Protein AF-A3ZTR9-F1 (afdb_monomer)

Mean predicted aligned error: 12.75 Å

Sequence (203 aa):
MWMFDTFSSSASSCSYSDYGAIEVNTEHVPQRSRVVVTFKMIVSLAMMVGAGYWLFYQPHLPASLVPRLAIIAGVELIYVGFAFFIVPRPNLNDVGYLGGFVNNPIRYSDNYNRSLRSWSIMLAPGRFISSSFLDFATLLGVIKEDPTQEMKYAQEMGLDTAEFAGSSFSSVTCTDIDEPSEKTPAAAPAEASRGLVDRGDFD

pLDDT: mean 78.78, std 18.73, range [41.12, 97.94]

Nearest PDB structures (foldseek):
  8jw0-assembly1_l  TM=2.727E-01  e=6.047E+00  Amphidinium carterae

Secondary structure (DSSP, 8-state):
--SSHHHH---------SS-EEEE---------HHHHHHHHHHHHHHHHHHHHHHHT-TTS-SSHHHHHHHHHHHHHHHHHHHHHEEEE--GGGS-HHHHTS--TT-HHHHHHHHHHHHHHHHHHHHHHHHHHHHHHHHTTSSPPPPPHHHHHHHHTT--TTTTTT-------------------------------------

Organism: NCBI:txid314230

Foldseek 3Di:
DQVCVVVVPPPDDPPPDLAWDKAFDPDFDADPDPVVLVVLQVVLVVVLVVQLVVQLPDPPADPDPVVSSVVSVVVLVVLLVVLQTIQTGQDQVQLDPPSPPDDDVPDPRNVNSVVSVVVNVVSSSSNSNNNSVVNVCVVVVVDDDDPDVVRVVCVVVVPPCVVVVPDDCPPPPPDDPDDPPDDPDPDDDDDDDDDDDDDDDDD

Radius of gyration: 26.4 Å; Cα contacts (8 Å, |Δi|>4): 132; chains: 1; bounding box: 49×70×73 Å

Structure (mmCIF, N/CA/C/O backbone):
data_AF-A3ZTR9-F1
#
_entry.id   AF-A3ZTR9-F1
#
loop_
_atom_site.group_PDB
_atom_site.id
_atom_site.type_symbol
_atom_site.label_atom_id
_atom_site.label_alt_id
_atom_site.label_comp_id
_atom_site.label_asym_id
_atom_site.label_entity_id
_atom_site.label_seq_id
_atom_site.pdbx_PDB_ins_code
_atom_site.Cartn_x
_atom_site.Cartn_y
_atom_site.Cartn_z
_atom_site.occupancy
_atom_site.B_iso_or_equiv
_atom_site.auth_seq_id
_atom_site.auth_comp_id
_atom_site.auth_asym_id
_atom_site.auth_atom_id
_atom_site.pdbx_PDB_model_num
ATOM 1 N N . MET A 1 1 ? 0.446 2.689 16.599 1.00 43.78 1 MET A N 1
ATOM 2 C CA . MET A 1 1 ? -0.965 2.308 16.400 1.00 43.78 1 MET A CA 1
ATOM 3 C C . MET A 1 1 ? -1.201 1.936 14.928 1.00 43.78 1 MET A C 1
ATOM 5 O O . MET A 1 1 ? -1.885 2.670 14.255 1.00 43.78 1 MET A O 1
ATOM 9 N N . TRP A 1 2 ? -0.519 0.906 14.383 1.00 42.69 2 TRP A N 1
ATOM 10 C CA . TRP A 1 2 ? -0.706 0.421 12.983 1.00 42.69 2 TRP A CA 1
ATOM 11 C C . TRP A 1 2 ? -0.365 -1.072 12.777 1.00 42.69 2 TRP A C 1
ATOM 13 O O . TRP A 1 2 ? -0.748 -1.650 11.773 1.00 42.69 2 TRP A O 1
ATOM 23 N N . MET A 1 3 ? 0.282 -1.729 13.748 1.00 44.62 3 MET A N 1
ATOM 24 C CA . MET A 1 3 ? 0.372 -3.199 13.819 1.00 44.62 3 MET A CA 1
ATOM 25 C C . MET A 1 3 ? -0.539 -3.792 14.916 1.00 44.62 3 MET A C 1
ATOM 27 O O . MET A 1 3 ? -0.699 -5.002 14.989 1.00 44.62 3 MET A O 1
ATOM 31 N N . PHE A 1 4 ? -1.150 -2.939 15.754 1.00 44.59 4 PHE A N 1
ATOM 32 C CA . PHE A 1 4 ? -1.977 -3.344 16.901 1.00 44.59 4 PHE A CA 1
ATOM 33 C C . PHE A 1 4 ? -3.487 -3.133 16.698 1.00 44.59 4 PHE A C 1
ATOM 35 O O . PHE A 1 4 ? -4.270 -3.832 17.326 1.00 44.59 4 PHE A O 1
ATOM 42 N N . ASP A 1 5 ? -3.929 -2.257 15.789 1.00 45.38 5 ASP A N 1
ATOM 43 C CA . ASP A 1 5 ? -5.378 -2.046 15.593 1.00 45.38 5 ASP A CA 1
ATOM 44 C C . ASP A 1 5 ? -6.037 -3.176 14.794 1.00 45.38 5 ASP A C 1
ATOM 46 O O . ASP A 1 5 ? -7.222 -3.457 14.975 1.00 45.38 5 ASP A O 1
ATOM 50 N N . THR A 1 6 ? -5.256 -3.916 14.000 1.00 48.31 6 THR A N 1
ATOM 51 C CA . THR A 1 6 ? -5.704 -5.173 13.384 1.00 48.31 6 THR A CA 1
ATOM 52 C C . THR A 1 6 ? -5.986 -6.266 14.423 1.00 48.31 6 THR A C 1
ATOM 54 O O . THR A 1 6 ? -6.702 -7.208 14.109 1.00 48.31 6 THR A O 1
ATOM 57 N N . PHE A 1 7 ? -5.464 -6.145 15.654 1.00 46.12 7 PHE A N 1
ATOM 58 C CA . PHE A 1 7 ? -5.840 -7.021 16.772 1.00 46.12 7 PHE A CA 1
ATOM 59 C C . PHE A 1 7 ? -7.093 -6.530 17.513 1.00 46.12 7 PHE A C 1
ATOM 61 O O . PHE A 1 7 ? -7.824 -7.344 18.075 1.00 46.12 7 PHE A O 1
ATOM 68 N N . SER A 1 8 ? -7.366 -5.221 17.508 1.00 41.12 8 SER A N 1
ATOM 69 C CA . SER A 1 8 ? -8.423 -4.632 18.343 1.00 41.12 8 SER A CA 1
ATOM 70 C C . SER A 1 8 ? -9.831 -4.785 17.750 1.00 41.12 8 SER A C 1
ATOM 72 O O . SER A 1 8 ? -10.803 -4.930 18.484 1.00 41.12 8 SER A O 1
ATOM 74 N N . SER A 1 9 ? -9.966 -4.890 16.424 1.00 45.69 9 SER A N 1
ATOM 75 C CA . SER A 1 9 ? -11.250 -5.205 15.763 1.00 45.69 9 SER A CA 1
ATOM 76 C C . SER A 1 9 ? -11.548 -6.714 15.733 1.00 45.69 9 SER A C 1
ATOM 78 O O . SER A 1 9 ? -12.019 -7.263 14.736 1.00 45.69 9 SER A O 1
ATOM 80 N N . SER A 1 10 ? -11.303 -7.383 16.862 1.00 45.50 10 SER A N 1
ATOM 81 C CA . SER A 1 10 ? -11.797 -8.734 17.171 1.00 45.50 10 SER A CA 1
ATOM 82 C C . SER A 1 10 ? -13.248 -8.704 17.676 1.00 45.50 10 SER A C 1
ATOM 84 O O . SER A 1 10 ? -13.701 -9.625 18.353 1.00 45.50 10 SER A O 1
ATOM 86 N N . ALA A 1 11 ? -13.988 -7.635 17.372 1.00 44.62 11 ALA A N 1
ATOM 87 C CA . ALA A 1 11 ? -15.400 -7.531 17.687 1.00 44.62 11 ALA A CA 1
ATOM 88 C C . ALA A 1 11 ? -16.197 -8.461 16.758 1.00 44.62 11 ALA A C 1
ATOM 90 O O . ALA A 1 11 ? -16.660 -8.089 15.683 1.00 44.62 11 ALA A O 1
ATOM 91 N N . SER A 1 12 ? -16.347 -9.700 17.230 1.00 44.91 12 SER A N 1
ATOM 92 C CA . SER A 1 12 ? -17.602 -10.450 17.171 1.00 44.91 12 SER A CA 1
ATOM 93 C C . SER A 1 12 ? -18.179 -10.728 15.782 1.00 44.91 12 SER A C 1
ATOM 95 O O . SER A 1 12 ? -19.316 -10.373 15.485 1.00 44.91 12 SER A O 1
ATOM 97 N N . SER A 1 13 ? -17.465 -11.508 14.975 1.00 43.22 13 SER A N 1
ATOM 98 C CA . SER A 1 13 ? -18.158 -12.542 14.205 1.00 43.22 13 SER A CA 1
ATOM 99 C C . SER A 1 13 ? -17.695 -13.898 14.723 1.00 43.22 13 SER A C 1
ATOM 101 O O . SER A 1 13 ? -16.620 -14.389 14.395 1.00 43.22 13 SER A O 1
ATOM 103 N N . CYS A 1 14 ? -18.513 -14.504 15.585 1.00 45.69 14 CYS A N 1
ATOM 104 C CA . CYS A 1 14 ? -18.423 -15.917 15.950 1.00 45.69 14 CYS A CA 1
ATOM 105 C C . CYS A 1 14 ? -18.768 -16.790 14.731 1.00 45.69 14 CYS A C 1
ATOM 107 O O . CYS A 1 14 ? -19.704 -17.585 14.773 1.00 45.69 14 CYS A O 1
ATOM 109 N N . SER A 1 15 ? -18.063 -16.609 13.614 1.00 47.22 15 SER A N 1
ATOM 110 C CA . SER A 1 15 ? -18.157 -17.513 12.481 1.00 47.22 15 SER A CA 1
ATOM 111 C C . SER A 1 15 ? -17.113 -18.595 12.703 1.00 47.22 15 SER A C 1
ATOM 113 O O . SER A 1 15 ? -15.913 -18.365 12.554 1.00 47.22 15 SER A O 1
ATOM 115 N N . TYR A 1 16 ? -17.587 -19.759 13.140 1.00 56.34 16 TYR A N 1
ATOM 116 C CA . TYR A 1 16 ? -16.827 -20.995 13.323 1.00 56.34 16 TYR A CA 1
ATOM 117 C C . TYR A 1 16 ? -16.410 -21.544 11.945 1.00 56.34 16 TYR A C 1
ATOM 119 O O . TYR A 1 16 ? -16.885 -22.577 11.485 1.00 56.34 16 TYR A O 1
ATOM 127 N N . SER A 1 17 ? -15.602 -20.773 11.222 1.00 65.38 17 SER A N 1
ATOM 128 C CA . SER A 1 17 ? -15.029 -21.140 9.935 1.00 65.38 17 SER A CA 1
ATOM 129 C C . SER A 1 17 ? -13.557 -21.452 10.158 1.00 65.38 17 SER A C 1
ATOM 131 O O . SER A 1 17 ? -12.766 -20.564 10.476 1.00 65.38 17 SER A O 1
ATOM 133 N N . ASP A 1 18 ? -13.171 -22.709 9.941 1.00 76.81 18 ASP A N 1
ATOM 134 C CA . ASP A 1 18 ? -11.767 -23.152 9.964 1.00 76.81 18 ASP A CA 1
ATOM 135 C C . ASP A 1 18 ? -10.905 -22.466 8.879 1.00 76.81 18 ASP A C 1
ATOM 137 O O . ASP A 1 18 ? -9.676 -22.561 8.875 1.00 76.81 18 ASP A O 1
ATOM 141 N N . TYR A 1 19 ? -11.528 -21.716 7.968 1.00 82.56 19 TYR A N 1
ATOM 142 C CA . TYR A 1 19 ? -10.870 -21.024 6.867 1.00 82.56 19 TYR A CA 1
ATOM 143 C C . TYR A 1 19 ? -10.752 -19.522 7.136 1.00 82.56 19 TYR A C 1
ATOM 145 O O . TYR A 1 19 ? -11.693 -18.891 7.623 1.00 82.56 19 TYR A O 1
ATOM 153 N N . GLY A 1 20 ? -9.601 -18.946 6.777 1.00 86.69 20 GLY A N 1
ATOM 154 C CA . GLY A 1 20 ? -9.408 -17.500 6.728 1.00 86.69 20 GLY A CA 1
ATOM 155 C C . GLY A 1 20 ? -10.302 -16.827 5.684 1.00 86.69 20 GLY A C 1
ATOM 156 O O . GLY A 1 20 ? -10.770 -17.458 4.734 1.00 86.69 20 GLY A O 1
ATOM 157 N N . ALA A 1 21 ? -10.522 -15.528 5.848 1.00 91.50 21 ALA A N 1
ATOM 158 C CA . ALA A 1 21 ? -11.385 -14.733 4.981 1.00 91.50 21 ALA A CA 1
ATOM 159 C C . ALA A 1 21 ? -10.600 -13.608 4.298 1.00 91.50 21 ALA A C 1
ATOM 161 O O . ALA A 1 21 ? -9.548 -13.174 4.771 1.00 91.50 21 ALA A O 1
ATOM 162 N N . ILE A 1 22 ? -11.123 -13.131 3.172 1.00 92.12 22 ILE A N 1
ATOM 163 C CA . ILE A 1 22 ? -10.665 -11.897 2.538 1.00 92.12 22 ILE A CA 1
ATOM 164 C C . ILE A 1 22 ? -11.766 -10.872 2.755 1.00 92.12 22 ILE A C 1
ATOM 166 O O . ILE A 1 22 ? -12.881 -11.044 2.268 1.00 92.12 22 ILE A O 1
ATOM 170 N N . GLU A 1 23 ? -11.449 -9.818 3.491 1.00 92.75 23 GLU A N 1
ATOM 171 C CA . GLU A 1 23 ? -12.355 -8.696 3.687 1.00 92.75 23 GLU A CA 1
ATOM 172 C C . GLU A 1 23 ? -12.017 -7.583 2.702 1.00 92.75 23 GLU A C 1
ATOM 174 O O . GLU A 1 23 ? -10.846 -7.324 2.405 1.00 92.75 23 GLU A O 1
ATOM 179 N N . VAL A 1 24 ? -13.056 -6.922 2.196 1.00 93.25 24 VAL A N 1
ATOM 180 C CA . VAL A 1 24 ? -12.902 -5.715 1.389 1.00 93.25 24 VAL A CA 1
ATOM 181 C C . VAL A 1 24 ? -12.995 -4.520 2.324 1.00 93.25 24 VAL A C 1
ATOM 183 O O . VAL A 1 24 ? -14.039 -4.303 2.936 1.00 93.25 24 VAL A O 1
ATOM 186 N N . ASN A 1 25 ? -11.910 -3.757 2.455 1.00 88.25 25 ASN A N 1
ATOM 187 C CA . ASN A 1 25 ? -11.938 -2.557 3.277 1.00 88.25 25 ASN A CA 1
ATOM 188 C C . ASN A 1 25 ? -12.678 -1.435 2.550 1.00 88.25 25 ASN A C 1
ATOM 190 O O . ASN A 1 25 ? -12.268 -1.017 1.465 1.00 88.25 25 ASN A O 1
ATOM 194 N N . THR A 1 26 ? -13.735 -0.926 3.171 1.00 85.12 26 THR A N 1
ATOM 195 C CA . THR A 1 26 ? -14.484 0.241 2.685 1.00 85.12 26 THR A CA 1
ATOM 196 C C . THR A 1 26 ? -14.391 1.432 3.631 1.00 85.12 26 THR A C 1
ATOM 198 O O . THR A 1 26 ? -14.790 2.527 3.251 1.00 85.12 26 THR A O 1
ATOM 201 N N . GLU A 1 27 ? -13.870 1.240 4.846 1.00 84.12 27 GLU A N 1
ATOM 202 C CA . GLU A 1 27 ? -13.834 2.265 5.888 1.00 84.12 27 GLU A CA 1
ATOM 203 C C . GLU A 1 27 ? -12.387 2.702 6.166 1.00 84.12 27 GLU A C 1
ATOM 205 O O . GLU A 1 27 ? -11.465 1.887 6.276 1.00 84.12 27 GLU A O 1
ATOM 210 N N . HIS A 1 28 ? -12.177 4.016 6.254 1.00 85.56 28 HIS A N 1
ATOM 211 C CA . HIS A 1 28 ? -10.908 4.611 6.671 1.00 85.56 28 HIS A CA 1
ATOM 212 C C . HIS A 1 28 ? -11.118 5.344 7.989 1.00 85.56 28 HIS A C 1
ATOM 214 O O . HIS A 1 28 ? -11.980 6.213 8.080 1.00 85.56 28 HIS A O 1
ATOM 220 N N . VAL A 1 29 ? -10.307 5.017 8.994 1.00 84.19 29 VAL A N 1
ATOM 221 C CA . VAL A 1 29 ? -10.334 5.693 10.293 1.00 84.19 29 VAL A CA 1
ATOM 222 C C . VAL A 1 29 ? -9.226 6.751 10.306 1.00 84.19 29 VAL A C 1
ATOM 224 O O . VAL A 1 29 ? -8.048 6.381 10.334 1.00 84.19 29 VAL A O 1
ATOM 227 N N . PRO A 1 30 ? -9.562 8.055 10.2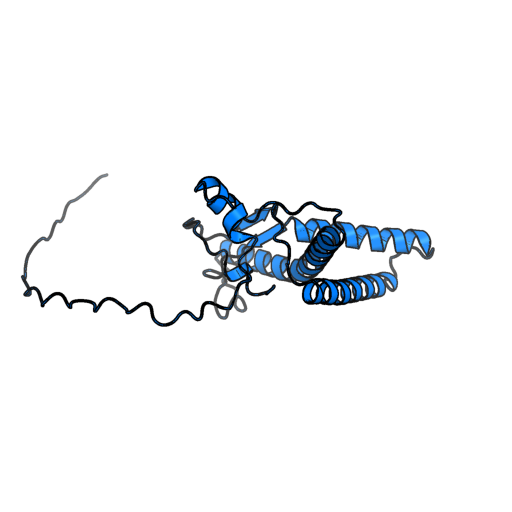68 1.00 85.00 30 PRO A N 1
ATOM 228 C CA . PRO A 1 30 ? -8.566 9.115 10.198 1.00 85.00 30 PRO A CA 1
ATOM 229 C C . PRO A 1 30 ? -7.792 9.255 11.512 1.00 85.00 30 PRO A C 1
ATOM 231 O O . PRO A 1 30 ? -8.344 9.157 12.611 1.00 85.00 30 PRO A O 1
ATOM 234 N N . GLN A 1 31 ? -6.491 9.531 11.413 1.00 87.38 31 GLN A N 1
ATOM 235 C CA . GLN A 1 31 ? -5.674 9.824 12.591 1.00 87.38 31 GLN A CA 1
ATOM 236 C C . GLN A 1 31 ? -5.738 11.301 12.996 1.00 87.38 31 GLN A C 1
ATOM 238 O O . GLN A 1 31 ? -5.382 12.193 12.234 1.00 87.38 31 GLN A O 1
ATOM 243 N N . ARG A 1 32 ? -6.081 11.560 14.265 1.00 83.75 32 ARG A N 1
ATOM 244 C CA . ARG A 1 32 ? -6.256 12.923 14.804 1.00 83.75 32 ARG A CA 1
ATOM 245 C C . ARG A 1 32 ? -4.956 13.730 14.948 1.00 83.75 32 ARG A C 1
ATOM 247 O O . ARG A 1 32 ? -4.981 14.959 14.966 1.00 83.75 32 ARG A O 1
ATOM 254 N N . SER A 1 33 ? -3.806 13.072 15.117 1.00 92.44 33 SER A N 1
ATOM 255 C CA . SER A 1 33 ? -2.551 13.760 15.452 1.00 92.44 33 SER A CA 1
ATOM 256 C C . SER A 1 33 ? -1.736 14.136 14.209 1.00 92.44 33 SER A C 1
ATOM 258 O O . SER A 1 33 ? -1.152 13.287 13.539 1.00 92.44 33 SER A O 1
ATOM 260 N N . ARG A 1 34 ? -1.613 15.446 13.948 1.00 93.69 34 ARG A N 1
ATOM 261 C CA . ARG A 1 34 ? -0.883 15.993 12.783 1.00 93.69 34 ARG A CA 1
ATOM 262 C C . ARG A 1 34 ? 0.561 15.495 12.681 1.00 93.69 34 ARG A C 1
ATOM 264 O O . ARG A 1 34 ? 1.031 15.203 11.592 1.00 93.69 34 ARG A O 1
ATOM 271 N N . VAL A 1 35 ? 1.259 15.375 13.814 1.00 95.50 35 VAL A N 1
ATOM 272 C CA . VAL A 1 35 ? 2.656 14.906 13.850 1.00 95.50 35 VAL A CA 1
ATOM 273 C C . VAL A 1 35 ? 2.773 13.466 13.351 1.00 95.50 35 VAL A C 1
ATOM 275 O O . VAL A 1 35 ? 3.678 13.161 12.577 1.00 95.50 35 VAL A O 1
ATOM 278 N N . VAL A 1 36 ? 1.845 12.589 13.748 1.00 93.62 36 VAL A N 1
ATOM 279 C CA . VAL A 1 36 ? 1.848 11.184 13.319 1.00 93.62 36 VAL A CA 1
ATOM 280 C C . VAL A 1 36 ? 1.532 11.085 11.832 1.00 93.62 36 VAL A C 1
ATOM 282 O O . VAL A 1 36 ? 2.222 10.352 11.129 1.00 93.62 36 VAL A O 1
ATOM 285 N N . VAL A 1 37 ? 0.567 11.867 11.339 1.00 94.94 37 VAL A N 1
ATOM 286 C CA . VAL A 1 37 ? 0.241 11.926 9.906 1.00 94.94 37 VAL A CA 1
ATOM 287 C C . VAL A 1 37 ? 1.456 12.364 9.086 1.00 94.94 37 VAL A C 1
ATOM 289 O O . VAL A 1 37 ? 1.837 11.675 8.143 1.00 94.94 37 VAL A O 1
ATOM 292 N N . THR A 1 38 ? 2.133 13.449 9.476 1.00 95.38 38 THR A N 1
ATOM 293 C CA . THR A 1 38 ? 3.334 13.927 8.771 1.00 95.38 38 THR A CA 1
ATOM 294 C C . THR A 1 38 ? 4.464 12.899 8.799 1.00 95.38 38 THR A C 1
ATOM 296 O 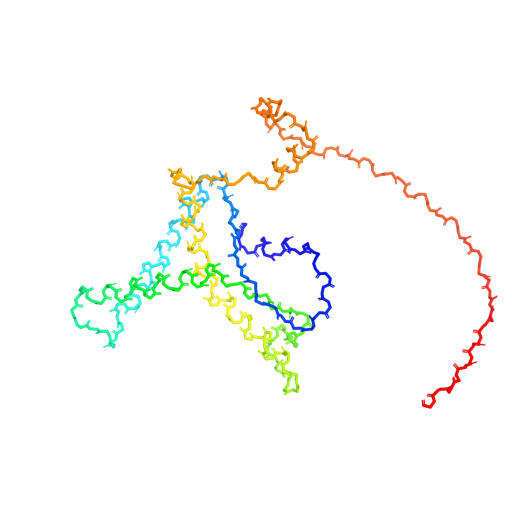O . THR A 1 38 ? 5.105 12.659 7.776 1.00 95.38 38 THR A O 1
ATOM 299 N N . PHE A 1 39 ? 4.703 12.255 9.945 1.00 96.50 39 PHE A N 1
ATOM 300 C CA . PHE A 1 39 ? 5.709 11.199 10.054 1.00 96.50 39 PHE A CA 1
ATOM 301 C C . PHE A 1 39 ? 5.389 10.017 9.129 1.00 96.50 39 PHE A C 1
ATOM 303 O O . PHE A 1 39 ? 6.249 9.586 8.361 1.00 96.50 39 PHE A O 1
ATOM 310 N N . LYS A 1 40 ? 4.142 9.530 9.148 1.00 95.25 40 LYS A N 1
ATOM 311 C CA . LYS A 1 40 ? 3.680 8.453 8.264 1.00 95.25 40 LYS A CA 1
ATOM 312 C C . LYS A 1 40 ? 3.827 8.829 6.794 1.00 95.25 40 LYS A C 1
ATOM 314 O O . LYS A 1 40 ? 4.326 8.019 6.018 1.00 95.25 40 LYS A O 1
ATOM 319 N N . MET A 1 41 ? 3.511 10.072 6.433 1.00 96.62 41 MET A N 1
ATOM 320 C CA . MET A 1 41 ? 3.717 10.589 5.081 1.00 96.62 41 MET A CA 1
ATOM 321 C C . MET A 1 41 ? 5.184 10.532 4.651 1.00 96.62 41 MET A C 1
ATOM 323 O O . MET A 1 41 ? 5.470 10.001 3.580 1.00 96.62 41 MET A O 1
ATOM 327 N N . ILE A 1 42 ? 6.121 10.982 5.489 1.00 97.69 42 ILE A N 1
ATOM 328 C CA . ILE A 1 42 ? 7.562 10.921 5.183 1.00 97.69 42 ILE A CA 1
ATOM 329 C C . ILE A 1 42 ? 8.020 9.470 4.985 1.00 97.69 42 ILE A C 1
ATOM 331 O O . ILE A 1 42 ? 8.706 9.172 4.007 1.00 97.69 42 ILE A O 1
ATOM 335 N N . VAL A 1 43 ? 7.613 8.560 5.876 1.00 97.88 43 VAL A N 1
ATOM 336 C CA . VAL A 1 43 ? 7.963 7.134 5.771 1.00 97.88 43 VAL A CA 1
ATOM 337 C C . VAL A 1 43 ? 7.361 6.518 4.507 1.00 97.88 43 VAL A C 1
ATOM 339 O O . VAL A 1 43 ? 8.064 5.830 3.771 1.00 97.88 43 VAL A O 1
ATOM 342 N N . SER A 1 44 ? 6.091 6.798 4.208 1.00 96.75 44 SER A N 1
ATOM 343 C CA . SER A 1 44 ? 5.415 6.284 3.011 1.00 96.75 44 SER A CA 1
ATOM 344 C C . SER A 1 44 ? 6.069 6.778 1.718 1.00 96.75 44 SER A C 1
ATOM 346 O O . SER A 1 44 ? 6.293 5.987 0.803 1.00 96.75 44 SER A O 1
ATOM 348 N N . LEU A 1 45 ? 6.471 8.053 1.674 1.00 97.31 45 LEU A N 1
ATOM 349 C CA . LEU A 1 45 ? 7.177 8.640 0.541 1.00 97.31 45 LEU A CA 1
ATOM 350 C C . LEU A 1 45 ? 8.555 7.996 0.359 1.00 97.31 45 LEU A C 1
ATOM 352 O O . LEU A 1 45 ? 8.924 7.656 -0.762 1.00 97.31 45 LEU A O 1
ATOM 356 N N . ALA A 1 46 ? 9.294 7.774 1.449 1.00 97.94 46 ALA A N 1
ATOM 357 C CA . ALA A 1 46 ? 10.582 7.089 1.402 1.00 97.94 46 ALA A CA 1
ATOM 358 C C . ALA A 1 46 ? 10.450 5.645 0.883 1.00 97.94 46 ALA A C 1
ATOM 360 O O . ALA A 1 46 ? 11.264 5.213 0.066 1.00 97.94 46 ALA A O 1
ATOM 361 N N . MET A 1 47 ? 9.409 4.914 1.303 1.00 97.25 47 MET A N 1
ATOM 362 C CA . MET A 1 47 ? 9.128 3.562 0.803 1.00 97.25 47 MET A CA 1
ATOM 363 C C . MET A 1 47 ? 8.785 3.564 -0.690 1.00 97.25 47 MET A C 1
ATOM 365 O O . MET A 1 47 ? 9.311 2.733 -1.428 1.00 97.25 47 MET A O 1
ATOM 369 N N . MET A 1 48 ? 7.957 4.510 -1.142 1.00 97.25 48 MET A N 1
ATOM 370 C CA . MET A 1 48 ? 7.571 4.637 -2.550 1.00 97.25 48 MET A CA 1
ATOM 371 C C . MET A 1 48 ? 8.777 4.997 -3.429 1.00 97.25 48 MET A C 1
ATOM 373 O O . MET A 1 48 ? 9.041 4.326 -4.418 1.00 97.25 48 MET A O 1
ATOM 377 N N . VAL A 1 49 ? 9.601 5.968 -3.015 1.00 97.62 49 VAL A N 1
ATOM 378 C CA . VAL A 1 49 ? 10.847 6.312 -3.726 1.00 97.62 49 VAL A CA 1
ATOM 379 C C . VAL A 1 49 ? 11.817 5.129 -3.757 1.00 97.62 49 VAL A C 1
ATOM 381 O O . VAL A 1 49 ? 12.443 4.885 -4.785 1.00 97.62 49 VAL A O 1
ATOM 384 N N . GLY A 1 50 ? 11.936 4.374 -2.661 1.00 97.44 50 GLY A N 1
ATOM 385 C CA . GLY A 1 50 ? 12.779 3.178 -2.607 1.00 97.44 50 GLY A CA 1
ATOM 386 C C . GLY A 1 50 ? 12.319 2.076 -3.566 1.00 97.44 50 GLY A C 1
ATOM 387 O O . GLY A 1 50 ? 13.141 1.508 -4.290 1.00 97.44 50 GLY A O 1
ATOM 388 N N . ALA A 1 51 ? 11.012 1.801 -3.612 1.00 96.62 51 ALA A N 1
ATOM 389 C CA . ALA A 1 51 ? 10.422 0.829 -4.532 1.00 96.62 51 ALA A CA 1
ATOM 390 C C . ALA A 1 51 ? 10.573 1.274 -5.997 1.00 96.62 51 ALA A C 1
ATOM 392 O O . ALA A 1 51 ? 11.049 0.497 -6.830 1.00 96.62 51 ALA A O 1
ATOM 393 N N . GLY A 1 52 ? 10.273 2.539 -6.290 1.00 96.75 52 GLY A N 1
ATOM 394 C CA . GLY A 1 52 ? 10.417 3.121 -7.619 1.00 96.75 52 GLY A CA 1
ATOM 395 C C . GLY A 1 52 ? 11.867 3.138 -8.091 1.00 96.75 52 GLY A C 1
ATOM 396 O O . GLY A 1 52 ? 12.140 2.797 -9.241 1.00 96.75 52 GLY A O 1
ATOM 397 N N . TYR A 1 53 ? 12.816 3.435 -7.198 1.00 97.75 53 TYR A N 1
ATOM 398 C CA . TYR A 1 53 ? 14.248 3.319 -7.476 1.00 97.75 53 TYR A CA 1
ATOM 399 C C . TYR A 1 53 ? 14.619 1.877 -7.831 1.00 97.75 53 TYR A C 1
ATOM 401 O O . TYR A 1 53 ? 15.243 1.647 -8.862 1.00 97.75 53 TYR A O 1
ATOM 409 N N . TRP A 1 54 ? 14.188 0.889 -7.041 1.00 97.06 54 TRP A N 1
ATOM 410 C CA . TRP A 1 54 ? 14.458 -0.521 -7.338 1.00 97.06 54 TRP A CA 1
ATOM 411 C C . TRP A 1 54 ? 13.872 -0.966 -8.689 1.00 97.06 54 TRP A C 1
ATOM 413 O O . TRP A 1 54 ? 14.552 -1.650 -9.460 1.00 97.06 54 TRP A O 1
ATOM 423 N N . LEU A 1 55 ? 12.647 -0.539 -9.015 1.00 96.06 55 LEU A N 1
ATOM 424 C CA . LEU A 1 55 ? 12.019 -0.806 -10.312 1.00 96.06 55 LEU A CA 1
ATOM 425 C C . LEU A 1 55 ? 12.747 -0.099 -11.462 1.00 96.06 55 LEU A C 1
ATOM 427 O O . LEU A 1 55 ? 12.888 -0.669 -12.542 1.00 96.06 55 LEU A O 1
ATOM 431 N N . PHE A 1 56 ? 13.262 1.110 -11.242 1.00 95.94 56 PHE A N 1
ATOM 432 C CA . PHE A 1 56 ? 13.942 1.905 -12.265 1.00 95.94 56 PHE A CA 1
ATOM 433 C C . PHE A 1 56 ? 15.198 1.228 -12.835 1.00 95.94 56 PHE A C 1
ATOM 435 O O . PHE A 1 56 ? 15.507 1.421 -14.017 1.00 95.94 56 PHE A O 1
ATOM 442 N N . TYR A 1 57 ? 15.894 0.418 -12.028 1.00 96.31 57 TYR A N 1
ATOM 443 C CA . TYR A 1 57 ? 17.083 -0.341 -12.440 1.00 96.31 57 TYR A CA 1
ATOM 444 C C . TYR A 1 57 ? 16.772 -1.709 -13.063 1.00 96.31 57 TYR A C 1
ATOM 446 O O . TYR A 1 57 ? 17.701 -2.439 -13.412 1.00 96.31 57 TYR A O 1
ATOM 454 N N . GLN A 1 58 ? 15.499 -2.070 -13.244 1.00 96.50 58 GLN A N 1
ATOM 455 C CA . GLN A 1 58 ? 15.149 -3.342 -13.872 1.00 96.50 58 GLN A CA 1
ATOM 456 C C . GLN A 1 58 ? 15.511 -3.341 -15.368 1.00 96.50 58 GLN A C 1
ATOM 458 O O . GLN A 1 58 ? 15.080 -2.450 -16.109 1.00 96.50 58 GLN A O 1
ATOM 463 N N . PRO A 1 59 ? 16.256 -4.354 -15.855 1.00 94.56 59 PRO A N 1
ATOM 464 C CA . PRO A 1 59 ? 16.754 -4.386 -17.232 1.00 94.56 59 PRO A CA 1
ATOM 465 C C . PRO A 1 59 ? 15.648 -4.589 -18.278 1.00 94.56 59 PRO A C 1
ATOM 467 O O . PRO A 1 59 ? 15.864 -4.326 -19.456 1.00 94.56 59 PRO A O 1
ATOM 470 N N . HIS A 1 60 ? 14.463 -5.046 -17.864 1.00 95.62 60 HIS A N 1
ATOM 471 C CA . HIS A 1 60 ? 13.340 -5.350 -18.756 1.00 95.62 60 HIS A CA 1
ATOM 472 C C . HIS A 1 60 ? 12.469 -4.133 -19.115 1.00 95.62 60 HIS A C 1
ATOM 474 O O . HIS A 1 60 ? 11.556 -4.259 -19.929 1.00 95.62 60 HIS A O 1
ATOM 480 N N . LEU A 1 61 ? 12.716 -2.962 -18.518 1.00 94.50 61 LEU A N 1
ATOM 481 C CA . LEU A 1 61 ? 11.932 -1.753 -18.776 1.00 94.50 61 LEU A CA 1
ATOM 482 C C . LEU A 1 61 ? 12.438 -0.981 -20.008 1.00 94.50 61 LEU A C 1
ATOM 484 O O . LEU A 1 61 ? 13.634 -1.008 -20.310 1.00 94.50 61 LEU A O 1
ATOM 488 N N . PRO A 1 62 ? 11.560 -0.231 -20.705 1.00 94.88 62 PRO A N 1
ATOM 489 C CA . PRO A 1 62 ? 11.947 0.565 -21.868 1.00 94.88 62 PRO A CA 1
ATOM 490 C C . PRO A 1 62 ? 13.097 1.532 -21.549 1.00 94.88 62 PRO A C 1
ATOM 492 O O . PRO A 1 62 ? 13.209 2.056 -20.437 1.00 94.88 62 PRO A O 1
ATOM 495 N N . ALA A 1 63 ? 13.968 1.769 -22.535 1.00 93.62 63 ALA A N 1
ATOM 496 C CA . ALA A 1 63 ? 15.134 2.648 -22.394 1.00 93.62 63 ALA A CA 1
ATOM 497 C C . ALA A 1 63 ? 14.755 4.133 -22.258 1.00 93.62 63 ALA A C 1
ATOM 499 O O . ALA A 1 63 ? 15.491 4.910 -21.655 1.00 93.62 63 ALA A O 1
ATOM 500 N N . SER A 1 64 ? 13.605 4.536 -22.804 1.00 96.94 64 SER A N 1
ATOM 501 C CA . SER A 1 64 ? 13.107 5.904 -22.697 1.00 96.94 64 SER A CA 1
ATOM 502 C C . SER A 1 64 ? 12.564 6.196 -21.294 1.00 96.94 64 SER A C 1
ATOM 504 O O . SER A 1 64 ? 11.812 5.416 -20.709 1.00 96.94 64 SER A O 1
ATOM 506 N N . LEU A 1 65 ? 12.937 7.362 -20.761 1.00 95.75 65 LEU A N 1
ATOM 507 C CA . LEU A 1 65 ? 12.662 7.755 -19.376 1.00 95.75 65 LEU A CA 1
ATOM 508 C C . LEU A 1 65 ? 11.163 7.929 -19.093 1.00 95.75 65 LEU A C 1
ATOM 510 O O . LEU A 1 65 ? 10.669 7.444 -18.081 1.00 95.75 65 LEU A O 1
ATOM 514 N N . VAL A 1 66 ? 10.427 8.582 -19.996 1.00 97.38 66 VAL A N 1
ATOM 515 C CA . VAL A 1 66 ? 8.997 8.884 -19.811 1.00 97.38 66 VAL A CA 1
ATOM 516 C C . VAL A 1 66 ? 8.135 7.620 -19.670 1.00 97.38 66 VAL A C 1
ATOM 518 O O . VAL A 1 66 ? 7.453 7.499 -18.652 1.00 97.38 66 VAL A O 1
ATOM 521 N N . PRO A 1 67 ? 8.155 6.649 -20.607 1.00 96.75 67 PRO A N 1
ATOM 522 C CA . PRO A 1 67 ? 7.348 5.441 -20.447 1.00 96.75 67 PRO A CA 1
ATOM 523 C C . PRO A 1 67 ? 7.819 4.588 -19.270 1.00 96.75 67 PRO A C 1
ATOM 525 O O . PRO A 1 67 ? 6.995 3.943 -18.632 1.00 96.75 67 PRO A O 1
ATOM 528 N N . ARG A 1 68 ? 9.114 4.617 -18.928 1.00 95.94 68 ARG A N 1
ATOM 529 C CA . ARG A 1 68 ? 9.619 3.933 -17.734 1.00 95.94 68 ARG A CA 1
ATOM 530 C C . ARG A 1 68 ? 8.978 4.488 -16.460 1.00 95.94 68 ARG A C 1
ATOM 532 O O . ARG A 1 68 ? 8.448 3.709 -15.676 1.00 95.94 68 ARG A O 1
ATOM 539 N N . LEU A 1 69 ? 8.977 5.810 -16.276 1.00 96.94 69 LEU A N 1
ATOM 540 C CA . LEU A 1 69 ? 8.331 6.442 -15.120 1.00 96.94 69 LEU A CA 1
ATOM 541 C C . LEU A 1 69 ? 6.820 6.196 -15.100 1.00 96.94 69 LEU A C 1
ATOM 543 O O . LEU A 1 69 ? 6.271 5.919 -14.038 1.00 96.94 69 LEU A O 1
ATOM 547 N N . ALA A 1 70 ? 6.158 6.243 -16.259 1.00 97.50 70 ALA A N 1
ATOM 548 C CA . ALA A 1 70 ? 4.727 5.964 -16.356 1.00 97.50 70 ALA A CA 1
ATOM 549 C C . ALA A 1 70 ? 4.382 4.526 -15.927 1.00 97.50 70 ALA A C 1
ATOM 551 O O . ALA A 1 70 ? 3.407 4.324 -15.206 1.00 97.50 70 ALA A O 1
ATOM 552 N N . ILE A 1 71 ? 5.193 3.535 -16.321 1.00 97.38 71 ILE A N 1
ATOM 553 C CA . ILE A 1 71 ? 5.013 2.136 -15.905 1.00 97.38 71 ILE A CA 1
ATOM 554 C C . ILE A 1 71 ? 5.227 1.991 -14.398 1.00 97.38 71 ILE A C 1
ATOM 556 O O . ILE A 1 71 ? 4.403 1.370 -13.735 1.00 97.38 71 ILE A O 1
ATOM 560 N N . ILE A 1 72 ? 6.297 2.576 -13.851 1.00 97.25 72 ILE A N 1
ATOM 561 C CA . ILE A 1 72 ? 6.597 2.505 -12.412 1.00 97.25 72 ILE A CA 1
ATOM 562 C C . ILE A 1 72 ? 5.448 3.112 -11.602 1.00 97.25 72 ILE A C 1
ATOM 564 O O . ILE A 1 72 ? 4.883 2.434 -10.748 1.00 97.25 72 ILE A O 1
ATOM 568 N N . ALA A 1 73 ? 5.041 4.339 -11.936 1.00 97.19 73 ALA A N 1
ATOM 569 C CA . ALA A 1 73 ? 3.936 5.016 -11.266 1.00 97.19 73 ALA A CA 1
ATOM 570 C C . ALA A 1 73 ? 2.614 4.239 -11.405 1.00 97.19 73 ALA A C 1
ATOM 572 O O . ALA A 1 73 ? 1.855 4.135 -10.444 1.00 97.19 73 ALA A O 1
ATOM 573 N N . GLY A 1 74 ? 2.345 3.657 -12.578 1.00 97.69 74 GLY A N 1
ATOM 574 C CA . GLY A 1 74 ? 1.158 2.834 -12.806 1.00 97.69 74 GLY A CA 1
ATOM 575 C C . GLY A 1 74 ? 1.139 1.567 -11.948 1.00 97.69 74 GLY A C 1
ATOM 576 O O . GLY A 1 74 ? 0.120 1.261 -11.331 1.00 97.69 74 GLY A O 1
ATOM 577 N N . VAL A 1 75 ? 2.264 0.851 -11.864 1.00 96.94 75 VAL A N 1
ATOM 578 C CA . VAL A 1 75 ? 2.392 -0.364 -11.042 1.00 96.94 75 VAL A CA 1
ATOM 579 C C . VAL A 1 75 ? 2.258 -0.0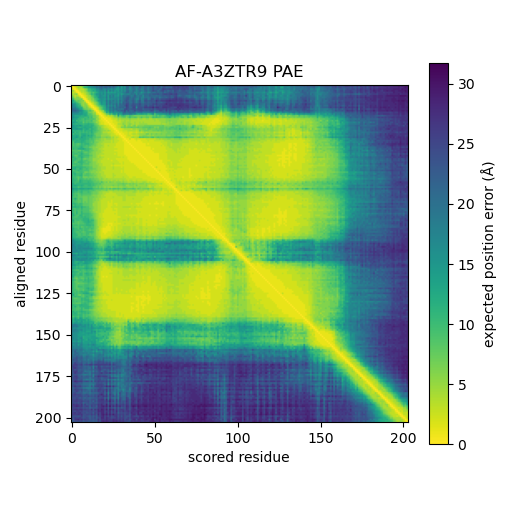38 -9.557 1.00 96.94 75 VAL A C 1
ATOM 581 O O . VAL A 1 75 ? 1.530 -0.735 -8.850 1.00 96.94 75 VAL A O 1
ATOM 584 N N . GLU A 1 76 ? 2.902 1.030 -9.084 1.00 97.06 76 GLU A N 1
ATOM 585 C CA . GLU A 1 76 ? 2.797 1.467 -7.688 1.00 97.06 76 GLU A CA 1
ATOM 586 C C . GLU A 1 76 ? 1.367 1.873 -7.325 1.00 97.06 76 GLU A C 1
ATOM 588 O O . GLU A 1 76 ? 0.860 1.446 -6.289 1.00 97.06 76 GLU A O 1
ATOM 593 N N . LEU A 1 77 ? 0.679 2.622 -8.192 1.00 97.00 77 LEU A N 1
ATOM 594 C CA . LEU A 1 77 ? -0.706 3.036 -7.960 1.00 97.00 77 LEU A CA 1
ATOM 595 C C . LEU A 1 77 ? -1.644 1.824 -7.892 1.00 97.00 77 LEU A C 1
ATOM 597 O O . LEU A 1 77 ? -2.452 1.729 -6.967 1.00 97.00 77 LEU A O 1
ATOM 601 N N . ILE A 1 78 ? -1.506 0.869 -8.819 1.00 97.25 78 ILE A N 1
ATOM 602 C CA . ILE A 1 78 ? -2.289 -0.376 -8.798 1.00 97.25 78 ILE A CA 1
ATOM 603 C C . ILE A 1 78 ? -2.004 -1.166 -7.517 1.00 97.25 78 ILE A C 1
ATOM 605 O O . ILE A 1 78 ? -2.941 -1.633 -6.871 1.00 97.25 78 ILE A O 1
ATOM 609 N N . TYR A 1 79 ? -0.735 -1.290 -7.122 1.00 96.75 79 TYR A N 1
ATOM 610 C CA . TYR A 1 79 ? -0.348 -1.996 -5.903 1.00 96.75 79 TYR A CA 1
ATOM 611 C C . TYR A 1 79 ? -0.934 -1.341 -4.644 1.00 96.75 79 TYR A C 1
ATOM 613 O O . TYR A 1 79 ? -1.527 -2.036 -3.820 1.00 96.75 79 TYR A O 1
ATOM 621 N N . VAL A 1 80 ? -0.828 -0.016 -4.508 1.00 96.69 80 VAL A N 1
ATOM 622 C CA . VAL A 1 80 ? -1.377 0.737 -3.369 1.00 96.69 80 VAL A CA 1
ATOM 623 C C . VAL A 1 80 ? -2.905 0.633 -3.332 1.00 96.69 80 VAL A C 1
ATOM 625 O O . VAL A 1 80 ? -3.468 0.402 -2.263 1.00 96.69 80 VAL A O 1
ATOM 628 N N . GLY A 1 81 ? -3.576 0.731 -4.484 1.00 95.94 81 GLY A N 1
ATOM 629 C CA . GLY A 1 81 ? -5.026 0.550 -4.583 1.00 95.94 81 GLY A CA 1
ATOM 630 C C . GLY A 1 81 ? -5.471 -0.864 -4.200 1.00 95.94 81 GLY A C 1
ATOM 631 O O . GLY A 1 81 ? -6.377 -1.032 -3.388 1.00 95.94 81 GLY A O 1
ATOM 632 N N . PHE A 1 82 ? -4.798 -1.893 -4.718 1.00 96.38 82 PHE A N 1
ATOM 633 C CA . PHE A 1 82 ? -5.101 -3.289 -4.394 1.00 96.38 82 PHE A CA 1
ATOM 634 C C . PHE A 1 82 ? -4.863 -3.593 -2.911 1.00 96.38 82 PHE A C 1
ATOM 636 O O . PHE A 1 82 ? -5.699 -4.218 -2.259 1.00 96.38 82 PHE A O 1
ATOM 643 N N . ALA A 1 83 ? -3.752 -3.098 -2.361 1.00 95.62 83 ALA A N 1
ATOM 644 C CA . ALA A 1 83 ? -3.433 -3.232 -0.948 1.00 95.62 83 ALA A CA 1
ATOM 645 C C . ALA A 1 83 ? -4.470 -2.539 -0.058 1.00 95.62 83 ALA A C 1
ATOM 647 O O . ALA A 1 83 ? -4.824 -3.088 0.982 1.00 95.62 83 ALA A O 1
ATOM 648 N N . PHE A 1 84 ? -4.984 -1.376 -0.466 1.00 95.00 84 PHE A N 1
ATOM 649 C CA . PHE A 1 84 ? -6.025 -0.666 0.274 1.00 95.00 84 PHE A CA 1
ATOM 650 C C . PHE A 1 84 ? -7.319 -1.481 0.386 1.00 95.00 84 PHE A C 1
ATOM 652 O O . PHE A 1 84 ? -7.849 -1.624 1.488 1.00 95.00 84 PHE A O 1
ATOM 659 N N . PHE A 1 85 ? -7.804 -2.039 -0.727 1.00 95.06 85 PHE A N 1
ATOM 660 C CA . PHE A 1 85 ? -9.083 -2.751 -0.741 1.00 95.06 85 PHE A CA 1
ATOM 661 C C . PHE A 1 85 ? -9.008 -4.145 -0.123 1.00 95.06 85 PHE A C 1
ATOM 663 O O . PHE A 1 85 ? -9.976 -4.571 0.496 1.00 95.06 85 PHE A O 1
ATOM 670 N N . ILE A 1 86 ? -7.901 -4.872 -0.278 1.00 95.19 86 ILE A N 1
ATOM 671 C CA . ILE A 1 86 ? -7.853 -6.297 0.068 1.00 95.19 86 ILE A CA 1
ATOM 672 C C . ILE A 1 86 ? -7.203 -6.514 1.432 1.00 95.19 86 ILE A C 1
ATOM 674 O O . ILE A 1 86 ? -6.012 -6.270 1.644 1.00 95.19 86 ILE A O 1
ATOM 678 N N . VAL A 1 87 ? -8.001 -7.036 2.364 1.00 94.31 87 VAL A N 1
ATOM 679 C CA . VAL A 1 87 ? -7.597 -7.354 3.734 1.00 94.31 87 VAL A CA 1
ATOM 680 C C . VAL A 1 87 ? -7.637 -8.865 3.941 1.00 94.31 87 VAL A C 1
ATOM 682 O O . VAL A 1 87 ? -8.671 -9.411 4.326 1.00 94.31 87 VAL A O 1
ATOM 685 N N . PRO A 1 88 ? -6.526 -9.577 3.699 1.00 93.44 88 PRO A N 1
ATOM 686 C CA . PRO A 1 88 ? -6.465 -10.992 4.027 1.00 93.44 88 PRO A CA 1
ATOM 687 C C . PRO A 1 88 ? -6.439 -11.158 5.553 1.00 93.44 88 PRO A C 1
ATOM 689 O O . PRO A 1 88 ? -5.528 -10.661 6.224 1.00 93.44 88 PRO A O 1
ATOM 692 N N . ARG A 1 89 ? -7.429 -11.875 6.093 1.00 91.50 89 ARG A N 1
ATOM 693 C CA . ARG A 1 89 ? -7.520 -12.280 7.501 1.00 91.50 89 ARG A CA 1
ATOM 694 C C . ARG A 1 89 ? -7.253 -13.786 7.615 1.00 91.50 89 ARG A C 1
ATOM 696 O O . ARG A 1 89 ? -8.186 -14.585 7.510 1.00 91.50 89 ARG A O 1
ATOM 703 N N . PRO A 1 90 ? -5.983 -14.207 7.780 1.00 90.88 90 PRO A N 1
ATOM 704 C CA . PRO A 1 90 ? -5.668 -15.615 7.990 1.00 90.88 90 PRO A CA 1
ATOM 705 C C . PRO A 1 90 ? -6.178 -16.080 9.360 1.00 90.88 90 PRO A C 1
ATOM 707 O O . PRO A 1 90 ? -6.005 -15.376 10.357 1.00 90.88 90 PRO A O 1
A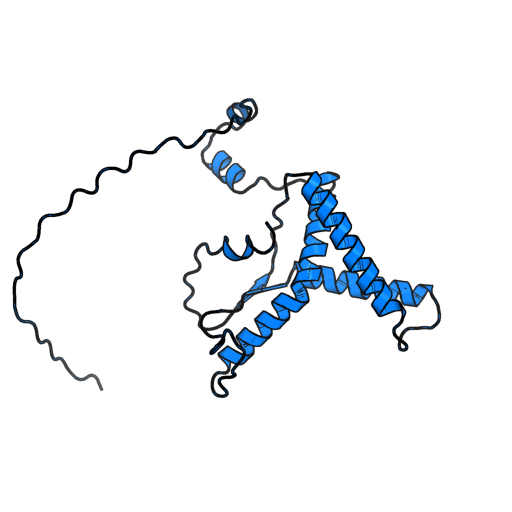TOM 710 N N . ASN A 1 91 ? -6.749 -17.284 9.432 1.00 88.69 91 ASN A N 1
ATOM 711 C CA . ASN A 1 91 ? -7.065 -17.908 10.715 1.00 88.69 91 ASN A CA 1
ATOM 712 C C . ASN A 1 91 ? -5.768 -18.450 11.342 1.00 88.69 91 ASN A C 1
ATOM 714 O O . ASN A 1 91 ? -5.207 -19.433 10.860 1.00 88.69 91 ASN A O 1
ATOM 718 N N . LEU A 1 92 ? -5.276 -17.792 12.399 1.00 83.75 92 LEU A N 1
ATOM 719 C CA . LEU A 1 92 ? -4.007 -18.143 13.050 1.00 83.75 92 LEU A CA 1
ATOM 720 C C . LEU A 1 92 ? -4.073 -19.430 13.890 1.00 83.75 92 LEU A C 1
ATOM 722 O O . LEU A 1 92 ? -3.027 -19.975 14.240 1.00 83.75 92 LEU A O 1
ATOM 726 N N . ASN A 1 93 ? -5.276 -19.933 14.174 1.00 82.81 93 ASN A N 1
ATOM 727 C CA . ASN A 1 93 ? -5.469 -21.124 14.998 1.00 82.81 93 ASN A CA 1
ATOM 728 C C . ASN A 1 93 ? -5.165 -22.436 14.242 1.00 82.81 93 ASN A C 1
ATOM 730 O O . ASN A 1 93 ? -4.924 -23.450 14.889 1.00 82.81 93 ASN A O 1
ATOM 734 N N . ASP A 1 94 ? -5.127 -22.420 12.900 1.00 73.75 94 ASP A N 1
ATOM 735 C CA . ASP A 1 94 ? -4.922 -23.610 12.042 1.00 73.75 94 ASP A CA 1
ATOM 736 C C . ASP A 1 94 ? -3.679 -23.500 11.130 1.00 73.75 94 ASP A C 1
ATOM 738 O O . ASP A 1 94 ? -3.604 -24.144 10.092 1.00 73.75 94 ASP A O 1
ATOM 742 N N . VAL A 1 95 ? -2.679 -22.680 11.480 1.00 70.50 95 VAL A N 1
ATOM 743 C CA . VAL A 1 95 ? -1.478 -22.458 10.630 1.00 70.50 95 VAL A CA 1
ATOM 744 C C . VAL A 1 95 ? -0.344 -23.443 10.951 1.00 70.50 95 VAL A C 1
ATOM 746 O O . VAL A 1 95 ? 0.818 -23.152 10.709 1.00 70.50 95 VAL A O 1
ATOM 749 N N . GLY A 1 96 ? -0.632 -24.595 11.556 1.00 68.31 96 GLY A N 1
ATOM 750 C CA . GLY A 1 96 ? 0.383 -25.600 11.900 1.00 68.31 96 GLY A CA 1
ATOM 751 C C . GLY A 1 96 ? 1.369 -25.198 13.016 1.00 68.31 96 GLY A C 1
ATOM 752 O O . GLY A 1 96 ? 1.310 -24.120 13.614 1.00 68.31 96 GLY A O 1
ATOM 753 N N . TYR A 1 97 ? 2.302 -26.102 13.332 1.00 68.19 97 TYR A N 1
ATOM 754 C CA . TYR A 1 97 ? 3.264 -25.923 14.427 1.00 68.19 97 TYR A CA 1
ATOM 755 C C . TYR A 1 97 ? 4.282 -24.804 14.139 1.00 68.19 97 TYR A C 1
ATOM 757 O O . TYR A 1 97 ? 4.663 -24.556 12.991 1.00 68.19 97 TYR A O 1
ATOM 765 N N . LEU A 1 98 ? 4.744 -24.138 15.209 1.00 78.25 98 LEU A N 1
ATOM 766 C CA . LEU A 1 98 ? 5.658 -22.982 15.163 1.00 78.25 98 LEU A CA 1
ATOM 767 C C . LEU A 1 98 ? 5.098 -21.780 14.378 1.00 78.25 98 LEU A C 1
ATOM 769 O O . LEU A 1 98 ? 5.859 -20.969 13.858 1.00 78.25 98 LEU A O 1
ATOM 773 N N . GLY A 1 99 ? 3.772 -21.653 14.279 1.00 68.25 99 GLY A N 1
ATOM 774 C CA . GLY A 1 99 ? 3.143 -20.582 13.510 1.00 68.25 99 GLY A CA 1
ATOM 775 C C . GLY A 1 99 ? 3.451 -20.719 12.022 1.00 68.25 99 GLY A C 1
ATOM 776 O O . GLY A 1 99 ? 3.869 -19.750 11.393 1.00 68.25 99 GLY A O 1
ATOM 777 N N . GLY A 1 100 ? 3.303 -21.920 11.466 1.00 66.50 100 GLY A N 1
ATOM 778 C CA . GLY A 1 100 ? 3.403 -22.154 10.027 1.00 66.50 100 GLY A CA 1
ATOM 779 C C . GLY A 1 100 ? 4.806 -22.268 9.480 1.00 66.50 100 GLY A C 1
ATOM 780 O O . GLY A 1 100 ? 5.012 -21.890 8.332 1.00 66.50 100 GLY A O 1
ATOM 781 N N . PHE A 1 101 ? 5.768 -22.779 10.252 1.00 71.88 101 PHE A N 1
ATOM 782 C CA . PHE A 1 101 ? 7.064 -23.209 9.705 1.00 71.88 101 PHE A CA 1
ATOM 783 C C . PHE A 1 101 ? 7.053 -24.674 9.258 1.00 71.88 101 PHE A C 1
ATOM 785 O O . PHE A 1 101 ? 7.740 -25.016 8.295 1.00 71.88 101 PHE A O 1
ATOM 792 N N . VAL A 1 102 ? 6.238 -25.517 9.896 1.00 77.06 102 VAL A N 1
ATOM 793 C CA . VAL A 1 102 ? 6.122 -26.944 9.575 1.00 77.06 102 VAL A CA 1
ATOM 794 C C . VAL A 1 102 ? 4.776 -27.199 8.900 1.00 77.06 102 VAL A C 1
ATOM 796 O O . VAL A 1 102 ? 3.735 -27.012 9.521 1.00 77.06 102 VAL A O 1
ATOM 799 N N . ASN A 1 103 ? 4.811 -27.612 7.628 1.00 67.06 103 ASN A N 1
ATOM 800 C CA . ASN A 1 103 ? 3.612 -27.926 6.846 1.00 67.06 103 ASN A CA 1
ATOM 801 C C . ASN A 1 103 ? 2.937 -29.194 7.364 1.00 67.06 103 ASN A C 1
ATOM 803 O O . ASN A 1 103 ? 3.613 -30.208 7.571 1.00 67.06 103 ASN A O 1
ATOM 807 N N . ASN A 1 104 ? 1.607 -29.175 7.444 1.00 71.25 104 ASN A N 1
ATOM 808 C CA . ASN A 1 104 ? 0.832 -30.402 7.543 1.00 71.25 104 ASN A CA 1
ATOM 809 C C . ASN A 1 104 ? 0.315 -30.781 6.139 1.00 71.25 104 ASN A C 1
ATOM 811 O O . ASN A 1 104 ? -0.616 -30.150 5.642 1.00 71.25 104 ASN A O 1
ATOM 815 N N . PRO A 1 105 ? 0.895 -31.788 5.456 1.00 69.50 105 PRO A N 1
ATOM 816 C CA . PRO A 1 105 ? 0.644 -32.030 4.030 1.00 69.50 105 PRO A CA 1
ATOM 817 C C . PRO A 1 105 ? -0.792 -32.468 3.689 1.00 69.50 105 PRO A C 1
ATOM 819 O O . PRO A 1 105 ? -1.128 -32.566 2.513 1.00 69.50 105 PRO A O 1
ATOM 822 N N . ILE A 1 106 ? -1.637 -32.744 4.687 1.00 78.00 106 ILE A N 1
ATOM 823 C CA . ILE A 1 106 ? -2.967 -33.345 4.505 1.00 78.00 106 ILE A CA 1
ATOM 824 C C . ILE A 1 106 ? -4.094 -32.295 4.556 1.00 78.00 106 ILE A C 1
ATOM 826 O O . ILE A 1 106 ? -5.179 -32.533 4.027 1.00 78.00 106 ILE A O 1
ATOM 830 N N . ARG A 1 107 ? -3.867 -31.112 5.146 1.00 79.31 107 ARG A N 1
ATOM 831 C CA . ARG A 1 107 ? -4.915 -30.089 5.314 1.00 79.31 107 ARG A CA 1
ATOM 832 C C . ARG A 1 107 ? -4.818 -29.004 4.243 1.00 79.31 107 ARG A C 1
ATOM 834 O O . ARG A 1 107 ? -3.910 -28.182 4.256 1.00 79.31 107 ARG A O 1
ATOM 841 N N . TYR A 1 108 ? -5.795 -28.961 3.335 1.00 82.75 108 TYR A N 1
ATOM 842 C CA . TYR A 1 108 ? -5.901 -27.886 2.337 1.00 82.75 108 TYR A CA 1
ATOM 843 C C . TYR A 1 108 ? -6.129 -26.503 2.984 1.00 82.75 108 TYR A C 1
ATOM 845 O O . TYR A 1 108 ? -5.640 -25.499 2.464 1.00 82.75 108 TYR A O 1
ATOM 853 N N . SER A 1 109 ? -6.801 -26.456 4.145 1.00 85.19 109 SER A N 1
ATOM 854 C CA . SER A 1 109 ? -7.011 -25.230 4.934 1.00 85.19 109 SER A CA 1
ATOM 855 C C . SER A 1 109 ? -5.696 -24.564 5.358 1.00 85.19 109 SER A C 1
ATOM 857 O O . SER A 1 109 ? -5.587 -23.340 5.276 1.00 85.19 109 SER A O 1
ATOM 859 N N . ASP A 1 110 ? -4.676 -25.353 5.714 1.00 85.19 110 ASP A N 1
ATOM 860 C CA . ASP A 1 110 ? -3.354 -24.871 6.148 1.00 85.19 110 ASP A CA 1
ATOM 861 C C . ASP A 1 110 ? -2.657 -24.082 5.028 1.00 85.19 110 ASP A C 1
ATOM 863 O O . ASP A 1 110 ? -2.270 -22.924 5.201 1.00 85.19 110 ASP A O 1
ATOM 867 N N . ASN A 1 111 ? -2.601 -24.651 3.817 1.00 86.19 111 ASN A N 1
ATOM 868 C CA . ASN A 1 111 ? -2.002 -23.986 2.654 1.00 86.19 111 ASN A CA 1
ATOM 869 C C . ASN A 1 111 ? -2.711 -22.667 2.314 1.00 86.19 111 ASN A C 1
ATOM 871 O O . ASN A 1 111 ? -2.052 -21.672 1.992 1.00 86.19 111 ASN A O 1
ATOM 875 N N . TYR A 1 112 ? -4.043 -22.641 2.406 1.00 89.00 112 TYR A N 1
ATOM 876 C CA . TYR A 1 112 ? -4.818 -21.433 2.146 1.00 89.00 112 TYR A CA 1
ATOM 877 C C . TYR A 1 112 ? -4.541 -20.348 3.199 1.00 89.00 112 TYR A C 1
ATOM 879 O O . TYR A 1 112 ? -4.169 -19.230 2.834 1.00 89.00 112 TYR A O 1
ATOM 887 N N . ASN A 1 113 ? -4.597 -20.681 4.491 1.00 89.94 113 ASN A N 1
ATOM 888 C CA . ASN A 1 113 ? -4.290 -19.750 5.585 1.00 89.94 113 ASN A CA 1
ATOM 889 C C . ASN A 1 113 ? -2.844 -19.225 5.516 1.00 89.94 113 ASN A C 1
ATOM 891 O O . ASN A 1 113 ? -2.597 -18.032 5.728 1.00 89.94 113 ASN A O 1
ATOM 895 N N . ARG A 1 114 ? -1.884 -20.079 5.144 1.00 88.06 114 ARG A N 1
ATOM 896 C CA . ARG A 1 114 ? -0.482 -19.690 4.939 1.00 88.06 114 ARG A CA 1
ATOM 897 C C . ARG A 1 114 ? -0.329 -18.727 3.767 1.00 88.06 114 ARG A C 1
ATOM 899 O O . ARG A 1 114 ? 0.375 -17.725 3.897 1.00 88.06 114 ARG A O 1
ATOM 906 N N . SER A 1 115 ? -1.033 -18.983 2.662 1.00 90.38 115 SER A N 1
ATOM 907 C CA . SER A 1 115 ? -1.052 -18.064 1.525 1.00 90.38 115 SER A CA 1
ATOM 908 C C . SER A 1 115 ? -1.620 -16.701 1.934 1.00 90.38 115 SER A C 1
ATOM 910 O O . SER A 1 115 ? -0.961 -15.690 1.705 1.00 90.38 115 SER A O 1
ATOM 912 N N . LEU A 1 116 ? -2.760 -16.654 2.638 1.00 91.94 116 LEU A N 1
ATOM 913 C CA . LEU A 1 116 ? -3.366 -15.410 3.131 1.00 91.94 116 LEU A CA 1
ATOM 914 C C . LEU A 1 116 ? -2.412 -14.620 4.030 1.00 91.94 116 LEU A C 1
ATOM 916 O O . LEU A 1 116 ? -2.333 -13.396 3.929 1.00 91.94 116 LEU A O 1
ATOM 920 N N . ARG A 1 117 ? -1.635 -15.304 4.873 1.00 90.88 117 ARG A N 1
ATOM 921 C CA . ARG A 1 117 ? -0.596 -14.658 5.678 1.00 90.88 117 ARG A CA 1
ATOM 922 C C . ARG A 1 117 ? 0.509 -14.051 4.812 1.00 90.88 117 ARG A C 1
ATOM 924 O O . ARG A 1 117 ? 0.907 -12.915 5.064 1.00 90.88 117 ARG A O 1
ATOM 931 N N . SER A 1 118 ? 0.989 -14.768 3.797 1.00 91.38 118 SER A N 1
ATOM 932 C CA . SER A 1 118 ? 1.962 -14.225 2.841 1.00 91.38 118 SER A CA 1
ATOM 933 C C . SER A 1 118 ? 1.412 -12.998 2.113 1.00 91.38 118 SER A C 1
ATOM 935 O O . SER A 1 118 ? 2.105 -11.984 2.037 1.00 91.38 118 SER A O 1
ATOM 937 N N . TRP A 1 119 ? 0.154 -13.043 1.663 1.00 94.81 119 TRP A N 1
ATOM 938 C CA . TRP A 1 119 ? -0.536 -11.893 1.072 1.00 94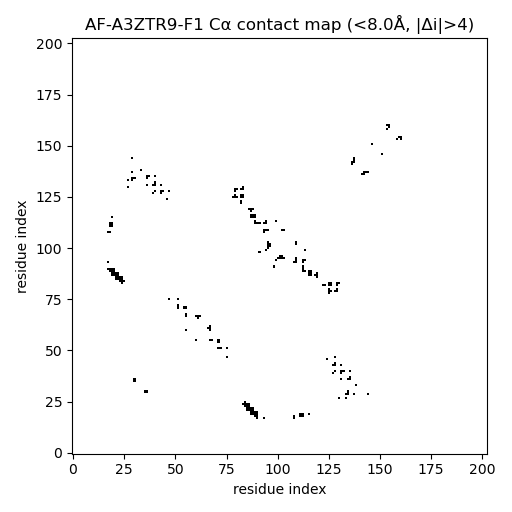.81 119 TRP A CA 1
ATOM 939 C C . TRP A 1 119 ? -0.637 -10.721 2.053 1.00 94.81 119 TRP A C 1
ATOM 941 O O . TRP A 1 119 ? -0.369 -9.587 1.673 1.00 94.81 119 TRP A O 1
ATOM 951 N N . SER A 1 120 ? -0.945 -10.978 3.326 1.00 93.75 120 SER A N 1
ATOM 952 C CA . SER A 1 120 ? -1.013 -9.943 4.366 1.00 93.75 120 SER A CA 1
ATOM 953 C C . SER A 1 120 ? 0.321 -9.215 4.538 1.00 93.75 120 SER A C 1
ATOM 955 O O . SER A 1 120 ? 0.366 -7.986 4.522 1.00 93.75 120 SER A O 1
ATOM 957 N N . ILE A 1 121 ? 1.425 -9.965 4.611 1.00 93.50 121 ILE A N 1
ATOM 958 C CA . ILE A 1 121 ? 2.777 -9.401 4.729 1.00 93.50 121 ILE A CA 1
ATOM 959 C C . ILE A 1 121 ? 3.153 -8.625 3.461 1.00 93.50 121 ILE A C 1
ATOM 961 O O . ILE A 1 121 ? 3.701 -7.527 3.549 1.00 93.50 121 ILE A O 1
ATOM 965 N N . MET A 1 122 ? 2.832 -9.168 2.284 1.00 95.31 122 MET A N 1
ATOM 966 C CA . MET A 1 122 ? 3.141 -8.541 0.998 1.00 95.31 122 MET A CA 1
ATOM 967 C C . MET A 1 122 ? 2.342 -7.252 0.758 1.00 95.31 122 MET A C 1
ATOM 969 O O . MET A 1 122 ? 2.863 -6.328 0.138 1.00 95.31 122 MET A O 1
ATOM 973 N N . LEU A 1 123 ? 1.100 -7.163 1.241 1.00 95.56 123 LEU A N 1
ATOM 974 C CA . LEU A 1 123 ? 0.227 -5.990 1.083 1.00 95.56 123 LEU A CA 1
ATOM 975 C C . LEU A 1 123 ? 0.388 -4.960 2.212 1.00 95.56 123 LEU A C 1
ATOM 977 O O . LEU A 1 123 ? -0.017 -3.808 2.047 1.00 95.56 123 LEU A O 1
ATOM 981 N N . ALA A 1 124 ? 0.997 -5.334 3.340 1.00 95.25 124 ALA A N 1
ATOM 982 C CA . ALA A 1 124 ? 1.205 -4.447 4.483 1.00 95.25 124 ALA A CA 1
ATOM 983 C C . ALA A 1 124 ? 1.866 -3.094 4.128 1.00 95.25 124 ALA A C 1
ATOM 985 O O . ALA A 1 124 ? 1.327 -2.064 4.544 1.00 95.25 124 ALA A O 1
ATOM 986 N N . PRO A 1 125 ? 2.967 -3.028 3.347 1.00 96.00 125 PRO A N 1
ATOM 987 C CA . PRO A 1 125 ? 3.562 -1.739 3.002 1.00 96.00 125 PRO A CA 1
ATOM 988 C C . PRO A 1 125 ? 2.657 -0.892 2.095 1.00 96.00 125 PRO A C 1
ATOM 990 O O . PRO A 1 125 ? 2.519 0.306 2.331 1.00 96.00 125 PRO A O 1
ATOM 993 N N . GLY A 1 126 ? 1.962 -1.492 1.123 1.00 95.88 126 GLY A N 1
ATOM 994 C CA . GLY A 1 126 ? 0.978 -0.779 0.298 1.00 95.88 126 GLY A CA 1
ATOM 995 C C . GLY A 1 126 ? -0.170 -0.185 1.120 1.00 95.88 126 GLY A C 1
ATOM 996 O O . GLY A 1 126 ? -0.563 0.966 0.915 1.00 95.88 126 GLY A O 1
ATOM 997 N N . ARG A 1 127 ? -0.652 -0.918 2.130 1.00 94.75 127 ARG A N 1
ATOM 998 C CA . ARG A 1 127 ? -1.671 -0.426 3.073 1.00 94.75 127 ARG A CA 1
ATOM 999 C C . ARG A 1 127 ? -1.180 0.742 3.902 1.00 94.75 127 ARG A C 1
ATOM 1001 O O . ARG A 1 127 ? -1.885 1.738 4.049 1.00 94.75 127 ARG A O 1
ATOM 1008 N N . PHE A 1 128 ? 0.045 0.647 4.400 1.00 95.69 128 PHE A N 1
ATOM 1009 C CA . PHE A 1 128 ? 0.659 1.743 5.130 1.00 95.69 128 PHE A CA 1
ATOM 1010 C C . PHE A 1 128 ? 0.729 3.016 4.271 1.00 95.69 128 PHE A C 1
ATOM 1012 O O . PHE A 1 128 ? 0.332 4.088 4.730 1.00 95.69 128 PHE A O 1
ATOM 1019 N N . ILE A 1 129 ? 1.131 2.892 3.004 1.00 96.81 129 ILE A N 1
ATOM 1020 C CA . ILE A 1 129 ? 1.191 4.016 2.062 1.00 96.81 129 ILE A CA 1
ATOM 1021 C C . ILE A 1 129 ? -0.208 4.595 1.799 1.00 96.81 129 ILE A C 1
ATOM 1023 O O . ILE A 1 129 ? -0.415 5.788 2.012 1.00 96.81 129 ILE A O 1
ATOM 1027 N N . SER A 1 130 ? -1.184 3.763 1.417 1.00 96.00 130 SER A N 1
ATOM 1028 C CA . SER A 1 130 ? -2.562 4.218 1.139 1.00 96.00 130 SER A CA 1
ATOM 1029 C C . SER A 1 130 ? -3.196 4.955 2.324 1.00 96.00 130 SER A C 1
ATOM 1031 O O . SER A 1 130 ? -3.741 6.044 2.151 1.00 96.00 130 SER A O 1
ATOM 1033 N N . SER A 1 131 ? -3.054 4.417 3.539 1.00 94.31 131 SER A N 1
ATOM 1034 C CA . SER A 1 131 ? -3.590 5.051 4.746 1.00 94.31 131 SER A CA 1
ATOM 1035 C C . SER A 1 131 ? -2.941 6.399 5.052 1.00 94.31 131 SER A C 1
ATOM 1037 O O . SER A 1 131 ? -3.621 7.317 5.495 1.00 94.31 131 SER A O 1
ATOM 1039 N N . SER A 1 132 ? -1.641 6.538 4.776 1.00 95.69 132 SER A N 1
ATOM 1040 C CA . SER A 1 132 ? -0.906 7.787 4.988 1.00 95.69 132 SER A CA 1
ATOM 1041 C C . SER A 1 132 ? -1.402 8.875 4.037 1.00 95.69 132 SER A C 1
ATOM 1043 O O . SER A 1 132 ? -1.633 10.002 4.467 1.00 95.69 132 SER A O 1
ATOM 1045 N N . PHE A 1 133 ? -1.644 8.525 2.768 1.00 95.81 133 PHE A N 1
ATOM 1046 C CA . PHE A 1 133 ? -2.221 9.448 1.790 1.00 95.81 133 PHE A CA 1
ATOM 1047 C C . PHE A 1 133 ? -3.643 9.881 2.156 1.00 95.81 133 PHE A C 1
ATOM 1049 O O . PHE A 1 133 ? -3.964 11.059 2.008 1.00 95.81 133 PHE A O 1
ATOM 1056 N N . LEU A 1 134 ? -4.478 8.967 2.657 1.00 94.44 134 LEU A N 1
ATOM 1057 C CA . LEU A 1 134 ? -5.827 9.303 3.120 1.00 94.44 134 LEU A CA 1
ATOM 1058 C C . LEU A 1 134 ? -5.794 10.219 4.346 1.00 94.44 134 LEU A C 1
ATOM 1060 O O . LEU A 1 134 ? -6.469 11.245 4.343 1.00 94.44 134 LEU A O 1
ATOM 1064 N N . ASP A 1 135 ? -4.951 9.916 5.336 1.00 94.19 135 ASP A N 1
ATOM 1065 C CA . ASP A 1 135 ? -4.743 10.777 6.509 1.00 94.19 135 ASP A CA 1
ATOM 1066 C C . ASP A 1 135 ? -4.224 12.174 6.119 1.00 94.19 135 ASP A C 1
ATOM 1068 O O . ASP A 1 135 ? -4.552 13.188 6.735 1.00 94.19 135 ASP A O 1
ATOM 1072 N N . PHE A 1 136 ? -3.393 12.258 5.081 1.00 95.25 136 PHE A N 1
ATOM 1073 C CA . PHE A 1 136 ? -2.923 13.539 4.569 1.00 95.25 136 PHE A CA 1
ATOM 1074 C C . PHE A 1 136 ? -4.018 14.299 3.813 1.00 95.25 136 PHE A C 1
ATOM 1076 O O . PHE A 1 136 ? -4.133 15.517 3.950 1.00 95.25 136 PHE A O 1
ATOM 1083 N N . ALA A 1 137 ? -4.855 13.599 3.047 1.00 94.69 137 ALA A N 1
ATOM 1084 C CA . ALA A 1 137 ? -5.979 14.196 2.333 1.00 94.69 137 ALA A CA 1
ATOM 1085 C C . ALA A 1 137 ? -7.060 14.738 3.286 1.00 94.69 137 ALA A C 1
ATOM 1087 O O . ALA A 1 137 ? -7.631 15.799 3.009 1.00 94.69 137 ALA A O 1
ATOM 1088 N N . THR A 1 138 ? -7.307 14.072 4.421 1.00 92.81 138 THR A N 1
ATOM 1089 C CA . THR A 1 138 ? -8.180 14.605 5.483 1.00 92.81 138 THR A CA 1
ATOM 1090 C C . THR A 1 138 ? -7.552 15.830 6.147 1.00 92.81 138 THR A C 1
ATOM 1092 O O . THR A 1 138 ? -8.234 16.835 6.337 1.00 92.81 138 THR A O 1
ATOM 1095 N N . LEU A 1 139 ? -6.236 15.820 6.396 1.00 92.38 139 LEU A N 1
ATOM 1096 C CA . LEU A 1 139 ? -5.516 16.976 6.946 1.00 92.38 139 LEU A CA 1
ATOM 1097 C C . LEU A 1 139 ? -5.563 18.205 6.022 1.00 92.38 139 LEU A C 1
ATOM 1099 O O . LEU A 1 139 ? -5.630 19.334 6.509 1.00 92.38 139 LEU A O 1
ATOM 1103 N N . LEU A 1 140 ? -5.556 17.997 4.703 1.00 93.62 140 LEU A N 1
ATOM 1104 C CA . LEU A 1 140 ? -5.742 19.060 3.710 1.00 93.62 140 LEU A CA 1
ATOM 1105 C C . LEU A 1 140 ? -7.197 19.549 3.596 1.00 93.62 140 LEU A C 1
ATOM 1107 O O . LEU A 1 140 ? -7.446 20.539 2.910 1.00 93.62 140 LEU A O 1
ATOM 1111 N N . GLY A 1 141 ? -8.156 18.873 4.235 1.00 92.56 141 GLY A N 1
ATOM 1112 C CA . GLY A 1 141 ? -9.582 19.183 4.123 1.00 92.56 141 GLY A CA 1
ATOM 1113 C C . GLY A 1 141 ? -10.195 18.802 2.772 1.00 92.56 141 GLY A C 1
ATOM 1114 O O . GLY A 1 141 ? -11.270 19.290 2.434 1.00 92.56 141 GLY A O 1
ATOM 1115 N N . VAL A 1 142 ? -9.522 17.950 1.988 1.00 93.75 142 VAL A N 1
ATOM 1116 C CA . VAL A 1 142 ? -10.048 17.440 0.707 1.00 93.75 142 VAL A CA 1
ATOM 1117 C C . VAL A 1 142 ? -11.153 16.416 0.959 1.00 93.75 142 VAL A C 1
ATOM 1119 O O . VAL A 1 142 ? -12.142 16.370 0.230 1.00 93.75 142 VAL A O 1
ATOM 1122 N N . ILE A 1 143 ? -10.986 15.607 2.004 1.00 91.38 143 ILE A N 1
ATOM 1123 C CA . ILE A 1 143 ? -11.942 14.586 2.426 1.00 91.38 143 ILE A CA 1
ATOM 1124 C C . ILE A 1 143 ? -12.598 15.073 3.715 1.00 91.38 143 ILE A C 1
ATOM 1126 O O . ILE A 1 143 ? -11.909 15.398 4.681 1.00 91.38 143 ILE A O 1
ATOM 1130 N N . LYS A 1 144 ? -13.932 15.138 3.724 1.00 85.62 144 LYS A N 1
ATOM 1131 C CA . LYS A 1 144 ? -14.698 15.423 4.937 1.00 85.62 144 LYS A CA 1
ATOM 1132 C C . LYS A 1 144 ? -14.676 14.169 5.807 1.00 85.62 144 LYS A C 1
ATOM 1134 O O . LYS A 1 144 ? -15.002 13.095 5.317 1.00 85.62 144 LYS A O 1
ATOM 1139 N N . GLU A 1 145 ? -14.257 14.306 7.060 1.00 78.44 145 GLU A N 1
ATOM 1140 C CA . GLU A 1 145 ? -14.270 13.188 8.003 1.00 78.44 145 GLU A CA 1
ATOM 1141 C C . GLU A 1 145 ? -15.715 12.726 8.211 1.00 78.44 145 GLU A C 1
ATOM 1143 O O . GLU A 1 145 ? -16.595 13.537 8.524 1.00 78.44 145 GLU A O 1
ATOM 1148 N N . ASP A 1 146 ? -15.962 11.431 8.011 1.00 78.50 146 ASP A N 1
ATOM 1149 C CA . ASP A 1 146 ? -17.204 10.828 8.471 1.00 78.50 146 ASP A CA 1
ATOM 1150 C C . ASP A 1 146 ? -17.240 10.910 10.003 1.00 78.50 146 ASP A C 1
ATOM 1152 O O . ASP A 1 146 ? -16.204 10.719 10.652 1.00 78.50 146 ASP A O 1
ATOM 1156 N N . PRO A 1 147 ? -18.407 11.207 10.604 1.00 74.25 147 PRO A N 1
ATOM 1157 C CA . PRO A 1 147 ? -18.526 11.223 12.053 1.00 74.25 147 PRO A CA 1
ATOM 1158 C C . PRO A 1 147 ? -18.088 9.859 12.585 1.00 74.25 147 PRO A C 1
ATOM 1160 O O . PRO A 1 147 ? -18.565 8.819 12.115 1.00 74.25 147 PRO A O 1
ATOM 1163 N N . THR A 1 148 ? -17.158 9.869 13.544 1.00 77.88 148 THR A N 1
ATOM 1164 C CA . THR A 1 148 ? -16.675 8.648 14.194 1.00 77.88 148 THR A CA 1
ATOM 1165 C C . THR A 1 148 ? -17.858 7.853 14.737 1.00 77.88 148 THR A C 1
ATOM 1167 O O . THR A 1 148 ? -18.898 8.427 15.064 1.00 77.88 148 THR A O 1
ATOM 1170 N N . GLN A 1 149 ? -17.728 6.527 14.852 1.00 78.31 149 GLN A N 1
ATOM 1171 C CA . GLN A 1 149 ? -18.828 5.715 15.383 1.00 78.31 149 GLN A CA 1
ATOM 1172 C C . GLN A 1 149 ? -19.300 6.221 16.750 1.00 78.31 149 GLN A C 1
ATOM 1174 O O . GLN A 1 149 ? -20.495 6.280 16.985 1.00 78.31 149 GLN A O 1
ATOM 1179 N N . GLU A 1 150 ? -18.394 6.707 17.599 1.00 76.88 150 GLU A N 1
ATOM 1180 C CA . GLU A 1 150 ? -18.739 7.374 18.861 1.00 76.88 150 GLU A CA 1
ATOM 1181 C C . GLU A 1 150 ? -19.650 8.595 18.671 1.00 76.88 150 GLU A C 1
ATOM 1183 O O . GLU A 1 150 ? -20.613 8.754 19.413 1.00 76.88 150 GLU A O 1
ATOM 1188 N N . MET A 1 151 ? -19.392 9.436 17.663 1.00 77.19 151 MET A N 1
ATOM 1189 C CA . MET A 1 151 ? -20.265 10.566 17.333 1.00 77.19 151 MET A CA 1
ATOM 1190 C C . MET A 1 151 ? -21.610 10.093 16.788 1.00 77.19 151 MET A C 1
ATOM 1192 O O . MET A 1 151 ? -22.628 10.683 17.136 1.00 77.19 151 MET A O 1
ATOM 1196 N N . LYS A 1 152 ? -21.633 9.024 15.979 1.00 81.12 152 LYS A N 1
ATOM 1197 C CA . LYS A 1 152 ? -22.888 8.413 15.514 1.00 81.12 152 LYS A CA 1
ATOM 1198 C C . LYS A 1 152 ? -23.703 7.881 16.693 1.00 81.12 152 LYS A C 1
ATOM 1200 O O . LYS A 1 152 ? -24.870 8.226 16.804 1.00 81.12 152 LYS A O 1
ATOM 1205 N N . TYR A 1 153 ? -23.081 7.154 17.621 1.00 82.38 153 TYR A N 1
ATOM 1206 C CA . TYR A 1 153 ? -23.740 6.661 18.833 1.00 82.38 153 TYR A CA 1
ATOM 1207 C C . TYR A 1 153 ? -24.198 7.800 19.754 1.00 82.38 153 TYR A C 1
ATOM 1209 O O . TYR A 1 153 ? -25.309 7.757 20.272 1.00 82.38 153 TYR A O 1
ATOM 1217 N N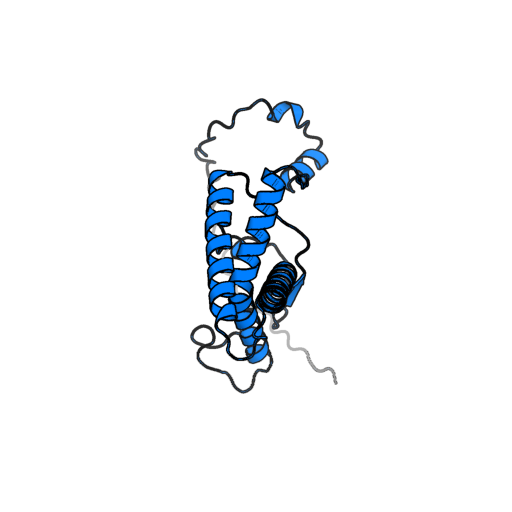 . ALA A 1 154 ? -23.389 8.847 19.942 1.00 80.38 154 ALA A N 1
ATOM 1218 C CA . ALA A 1 154 ? -23.785 10.016 20.729 1.00 80.38 154 ALA A CA 1
ATOM 1219 C C . ALA A 1 154 ? -24.978 10.752 20.094 1.00 80.38 154 ALA A C 1
ATOM 1221 O O . ALA A 1 154 ? -25.910 11.144 20.797 1.00 80.38 154 ALA A O 1
ATOM 1222 N N . GLN A 1 155 ? -24.975 10.878 18.764 1.00 82.62 155 GLN A N 1
ATOM 1223 C CA . GLN A 1 155 ? -26.072 11.459 17.997 1.00 82.62 155 GLN A CA 1
ATOM 1224 C C . GLN A 1 155 ? -27.340 10.592 18.068 1.00 82.62 155 GLN A C 1
ATOM 1226 O O . GLN A 1 155 ? -28.433 11.128 18.238 1.00 82.62 155 GLN A O 1
ATOM 1231 N N . GLU A 1 156 ? -27.209 9.265 17.994 1.00 85.94 156 GLU A N 1
ATOM 1232 C CA . GLU A 1 156 ? -28.317 8.314 18.161 1.00 85.94 156 GLU A CA 1
ATOM 1233 C C . GLU A 1 156 ? -28.902 8.339 19.579 1.00 85.94 156 GLU A C 1
ATOM 1235 O O . GLU A 1 156 ? -30.113 8.193 19.744 1.00 85.94 156 GLU A O 1
ATOM 1240 N N . MET A 1 157 ? -28.080 8.592 20.601 1.00 85.31 157 MET A N 1
ATOM 1241 C CA . MET A 1 157 ? -28.542 8.755 21.984 1.00 85.31 157 MET A CA 1
ATOM 1242 C C . MET A 1 157 ? -29.144 10.138 22.281 1.00 85.31 157 MET A C 1
ATOM 1244 O O . MET A 1 157 ? -29.550 10.389 23.415 1.00 85.31 157 MET A O 1
ATOM 1248 N N . GLY A 1 158 ? -29.228 11.036 21.292 1.00 84.50 158 GLY A N 1
ATOM 1249 C CA . GLY A 1 158 ? -29.797 12.374 21.476 1.00 84.50 158 GLY A CA 1
ATOM 1250 C C . GLY A 1 158 ? -28.991 13.255 22.433 1.00 84.50 158 GLY A C 1
ATOM 1251 O O . GLY A 1 158 ? -29.539 14.198 23.003 1.00 84.50 158 GLY A O 1
ATOM 1252 N N . LEU A 1 159 ? -27.706 12.949 22.636 1.00 76.94 159 LEU A N 1
ATOM 1253 C CA . LEU A 1 159 ? -26.809 13.802 23.405 1.00 76.94 159 LEU A CA 1
ATOM 1254 C C . LEU A 1 159 ? -26.450 15.011 22.541 1.00 76.94 159 LEU A C 1
ATOM 1256 O O . LEU A 1 159 ? -25.761 14.882 21.526 1.00 76.94 159 LEU A O 1
ATOM 1260 N N . ASP A 1 160 ? -26.919 16.191 22.941 1.00 73.50 160 ASP A N 1
ATOM 1261 C CA . ASP A 1 160 ? -26.577 17.446 22.282 1.00 73.50 160 ASP A CA 1
ATOM 1262 C C . ASP A 1 160 ? -25.058 17.674 22.362 1.00 73.50 160 ASP A C 1
ATOM 1264 O O . ASP A 1 160 ? -24.506 18.148 23.355 1.00 73.50 160 ASP A O 1
ATOM 1268 N N . THR A 1 161 ? -24.352 17.358 21.273 1.00 65.50 161 THR A N 1
ATOM 1269 C CA . THR A 1 161 ? -22.894 17.565 21.123 1.00 65.50 161 THR A CA 1
ATOM 1270 C C . THR A 1 161 ? -22.426 19.003 21.394 1.00 65.50 161 THR A C 1
ATOM 1272 O O . THR A 1 161 ? -21.234 19.228 21.614 1.00 65.50 161 THR A O 1
ATOM 1275 N N . ALA A 1 162 ? -23.346 19.973 21.423 1.00 65.00 162 ALA A N 1
ATOM 1276 C CA . ALA A 1 162 ? -23.064 21.353 21.801 1.00 65.00 162 ALA A CA 1
ATOM 1277 C C . ALA A 1 162 ? -22.555 21.490 23.251 1.00 65.00 162 ALA A C 1
ATOM 1279 O O . ALA A 1 162 ? -21.771 22.399 23.519 1.00 65.00 162 ALA A O 1
ATOM 1280 N N . GLU A 1 163 ? -22.916 20.578 24.163 1.00 62.34 163 GLU A N 1
ATOM 1281 C CA . GLU A 1 163 ? -22.423 20.607 25.550 1.00 62.34 163 GLU A CA 1
ATOM 1282 C C . GLU A 1 163 ? -20.968 20.114 25.682 1.00 62.34 163 GLU A C 1
ATOM 1284 O O . GLU A 1 163 ? -20.229 20.575 26.552 1.00 62.34 163 GLU A O 1
ATOM 1289 N N . PHE A 1 164 ? -20.506 19.240 24.781 1.00 57.97 164 PHE A N 1
ATOM 1290 C CA . PHE A 1 164 ? -19.165 18.638 24.845 1.00 57.97 164 PHE A CA 1
ATOM 1291 C C . PHE A 1 164 ? -18.071 19.440 24.127 1.00 57.97 164 PHE A C 1
ATOM 1293 O O . PHE A 1 164 ? -16.891 19.284 24.438 1.00 57.97 164 PHE A O 1
ATOM 1300 N N . ALA A 1 165 ? -18.419 20.327 23.190 1.00 58.59 165 ALA A N 1
ATOM 1301 C CA . ALA A 1 165 ? -17.424 21.106 22.442 1.00 58.59 165 ALA A CA 1
ATOM 1302 C C . ALA A 1 165 ? -16.666 22.141 23.308 1.00 58.59 165 ALA A C 1
ATOM 1304 O O . ALA A 1 165 ? -15.619 22.639 22.892 1.00 58.59 165 ALA A O 1
ATOM 1305 N N . GLY A 1 166 ? -17.174 22.459 24.506 1.00 53.69 166 GLY A N 1
ATOM 1306 C CA . GLY A 1 166 ? -16.563 23.411 25.441 1.00 53.69 166 GLY A CA 1
ATOM 1307 C C . GLY A 1 166 ? -15.717 22.786 26.556 1.00 53.69 166 GLY A C 1
ATOM 1308 O O . GLY A 1 166 ? -14.921 23.494 27.177 1.00 53.69 166 GLY A O 1
ATOM 1309 N N . SER A 1 167 ? -15.839 21.483 26.822 1.00 51.00 167 SER A N 1
ATOM 1310 C CA . SER A 1 167 ? -15.088 20.825 27.894 1.00 51.00 167 SER A CA 1
ATOM 1311 C C . SER A 1 167 ? -13.760 20.291 2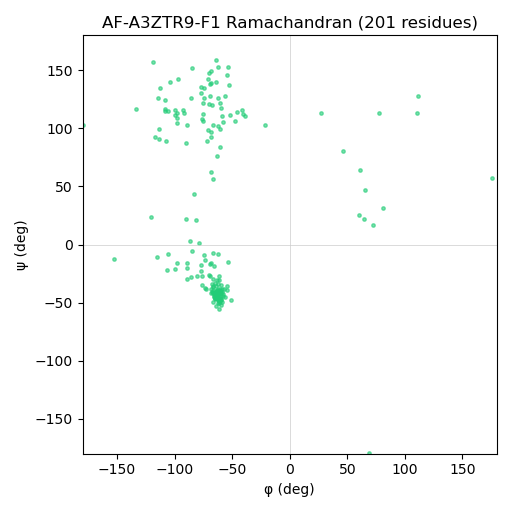7.359 1.00 51.00 167 SER A C 1
ATOM 1313 O O . SER A 1 167 ? -13.609 19.148 26.936 1.00 51.00 167 SER A O 1
ATOM 1315 N N . SER A 1 168 ? -12.755 21.170 27.381 1.00 45.84 168 SER A N 1
ATOM 1316 C CA . SER A 1 168 ? -11.339 20.797 27.346 1.00 45.84 168 SER A CA 1
ATOM 1317 C C . SER A 1 168 ? -11.117 19.569 28.233 1.00 45.84 168 SER A C 1
ATOM 1319 O O . SER A 1 168 ? -11.264 19.650 29.452 1.00 45.84 168 SER A O 1
ATOM 1321 N N . PHE A 1 169 ? -10.780 18.451 27.594 1.00 47.44 169 PHE A N 1
ATOM 1322 C CA . PHE A 1 169 ? -10.533 17.134 28.169 1.00 47.44 169 PHE A CA 1
ATOM 1323 C C . PHE A 1 169 ? -9.317 17.19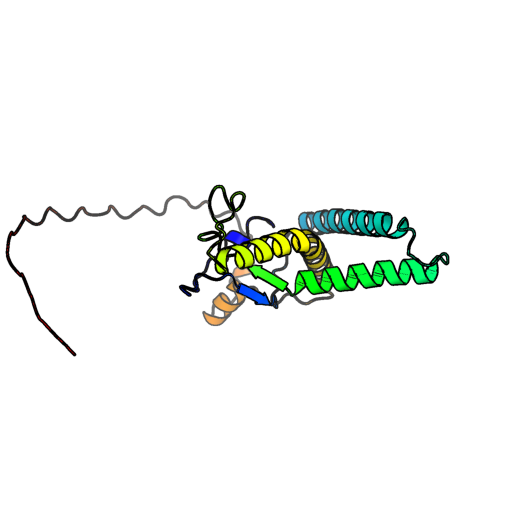0 29.112 1.00 47.44 169 PHE A C 1
ATOM 1325 O O . PHE A 1 169 ? -8.207 16.788 28.764 1.00 47.44 169 PHE A O 1
ATOM 1332 N N . SER A 1 170 ? -9.501 17.744 30.310 1.00 44.19 170 SER A N 1
ATOM 1333 C CA . SER A 1 170 ? -8.622 17.484 31.444 1.00 44.19 170 SER A CA 1
ATOM 1334 C C . SER A 1 170 ? -8.718 15.991 31.702 1.00 44.19 170 SER A C 1
ATOM 1336 O O . SER A 1 170 ? -9.823 15.483 31.880 1.00 44.19 170 SER A O 1
ATOM 1338 N N . SER A 1 171 ? -7.587 15.288 31.640 1.00 44.84 171 SER A N 1
ATOM 1339 C CA . SER A 1 171 ? -7.520 13.844 31.827 1.00 44.84 171 SER A CA 1
ATOM 1340 C C . SER A 1 171 ? -8.313 13.453 33.069 1.00 44.84 171 SER A C 1
ATOM 1342 O O . SER A 1 171 ? -7.885 13.722 34.194 1.00 44.84 171 SER A O 1
ATOM 1344 N N . VAL A 1 172 ? -9.481 12.846 32.865 1.00 45.47 172 VAL A N 1
ATOM 1345 C CA . VAL A 1 172 ? -10.177 12.138 33.927 1.00 45.47 172 VAL A CA 1
ATOM 1346 C C . VAL A 1 172 ? -9.300 10.931 34.200 1.00 45.47 172 VAL A C 1
ATOM 1348 O O . VAL A 1 172 ? -9.343 9.922 33.500 1.00 45.47 172 VAL A O 1
ATOM 1351 N N . THR A 1 173 ? -8.397 11.105 35.157 1.00 44.12 173 THR A N 1
ATOM 1352 C CA . THR A 1 173 ? -7.741 10.014 35.853 1.00 44.12 173 THR A CA 1
ATOM 1353 C C . THR A 1 173 ? -8.874 9.129 36.345 1.00 44.12 173 THR A C 1
ATOM 1355 O O . THR A 1 173 ? -9.668 9.570 37.173 1.00 44.12 173 THR A O 1
ATOM 1358 N N . CYS A 1 174 ? -9.001 7.928 35.780 1.00 45.72 174 CYS A N 1
ATOM 1359 C CA . CYS A 1 174 ? -9.844 6.878 36.332 1.00 45.72 174 CYS A CA 1
ATOM 1360 C C . CYS A 1 174 ? -9.307 6.552 37.729 1.00 45.72 174 CYS A C 1
ATOM 1362 O O . CYS A 1 174 ? -8.474 5.667 37.889 1.00 45.72 174 CYS A O 1
ATOM 1364 N N . THR A 1 175 ? -9.715 7.329 38.725 1.00 44.88 175 THR A N 1
ATOM 1365 C CA . THR A 1 175 ? -9.648 6.932 40.120 1.00 44.88 175 THR A CA 1
ATOM 1366 C C . THR A 1 175 ? -10.782 5.945 40.325 1.00 44.88 175 THR A C 1
ATOM 1368 O O . THR A 1 175 ? -11.948 6.334 40.282 1.00 44.88 175 THR A O 1
ATOM 1371 N N . ASP A 1 176 ? -10.395 4.679 40.445 1.00 47.47 176 ASP A N 1
ATOM 1372 C CA . ASP A 1 176 ? -11.026 3.682 41.301 1.00 47.47 176 ASP A CA 1
ATOM 1373 C C . ASP A 1 176 ? -12.556 3.637 41.214 1.00 47.47 176 ASP A C 1
ATOM 1375 O O . ASP A 1 176 ? -13.285 4.155 42.059 1.00 47.47 176 ASP A O 1
ATOM 1379 N N . ILE A 1 177 ? -13.052 2.962 40.175 1.00 52.38 177 ILE A N 1
ATOM 1380 C CA . ILE A 1 177 ? -14.358 2.316 40.278 1.00 52.38 177 ILE A CA 1
ATOM 1381 C C . ILE A 1 177 ? -14.141 1.140 41.226 1.00 52.38 177 ILE A C 1
ATOM 1383 O O . ILE A 1 177 ? -13.598 0.111 40.826 1.00 52.38 177 ILE A O 1
ATOM 1387 N N . ASP A 1 178 ? -14.509 1.357 42.488 1.00 49.88 178 ASP A N 1
ATOM 1388 C CA . ASP A 1 178 ? -14.585 0.338 43.525 1.00 49.88 178 ASP A CA 1
ATOM 1389 C C . ASP A 1 178 ? -15.290 -0.904 42.972 1.00 49.88 178 ASP A C 1
ATOM 1391 O O . ASP A 1 178 ? -16.473 -0.890 42.619 1.00 49.88 178 ASP A O 1
ATOM 1395 N N 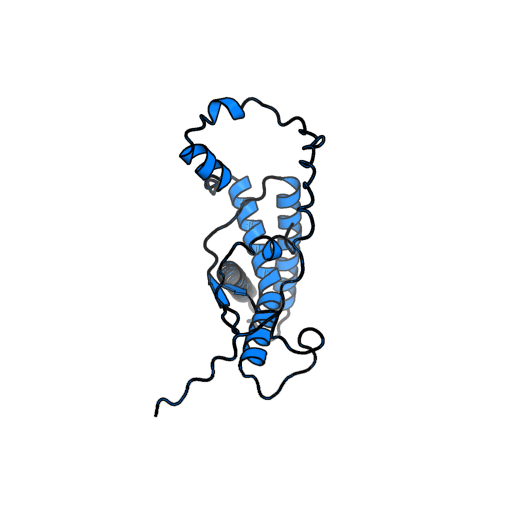. GLU A 1 179 ? -14.521 -1.982 42.878 1.00 58.31 179 GLU A N 1
ATOM 1396 C CA . GLU A 1 179 ? -14.981 -3.313 42.527 1.00 58.31 179 GLU A CA 1
ATOM 1397 C C . GLU A 1 179 ? -16.020 -3.742 43.582 1.00 58.31 179 GLU A C 1
ATOM 1399 O O . GLU A 1 179 ? -15.692 -3.820 44.773 1.00 58.31 179 GLU A O 1
ATOM 1404 N N . PRO A 1 180 ? -17.294 -3.990 43.220 1.00 53.41 180 PRO A N 1
ATOM 1405 C CA . PRO A 1 180 ? -18.255 -4.505 44.177 1.00 53.41 180 PRO A CA 1
ATOM 1406 C C . PRO A 1 180 ? -17.831 -5.921 44.566 1.00 53.41 180 PRO A C 1
ATOM 1408 O O . PRO A 1 180 ? -18.021 -6.867 43.808 1.00 53.41 180 PRO A O 1
ATOM 1411 N N . SER A 1 181 ? -17.247 -6.018 45.763 1.00 57.56 181 SER A N 1
ATOM 1412 C CA . SER A 1 181 ? -16.964 -7.227 46.540 1.00 57.56 181 SER A CA 1
ATOM 1413 C C . SER A 1 181 ? -17.856 -8.402 46.128 1.00 57.56 181 SER A C 1
ATOM 1415 O O . SER A 1 181 ? -19.041 -8.473 46.472 1.00 57.56 181 SER A O 1
ATOM 1417 N N . GLU A 1 182 ? -17.259 -9.314 45.361 1.00 60.41 182 GLU A N 1
ATOM 1418 C CA . GLU A 1 182 ? -17.866 -10.557 44.916 1.00 60.41 182 GLU A CA 1
ATOM 1419 C C . GLU A 1 182 ? -18.187 -11.402 46.151 1.00 60.41 182 GLU A C 1
ATOM 1421 O O . GLU A 1 182 ? -17.327 -11.993 46.807 1.00 60.41 182 GLU A O 1
ATOM 1426 N N . LYS A 1 183 ? -19.464 -11.391 46.526 1.00 59.59 183 LYS A N 1
ATOM 1427 C CA . LYS A 1 183 ? -20.000 -12.178 47.626 1.00 59.59 183 LYS A CA 1
ATOM 1428 C C . LYS A 1 183 ? -19.942 -13.650 47.227 1.00 59.59 183 LYS A C 1
ATOM 1430 O O . LYS A 1 183 ? -20.850 -14.140 46.562 1.00 59.59 183 LYS A O 1
ATOM 1435 N N . THR A 1 184 ? -18.886 -14.334 47.665 1.00 68.62 184 THR A N 1
ATOM 1436 C CA . THR A 1 184 ? -18.697 -15.788 47.608 1.00 68.62 184 THR A CA 1
ATOM 1437 C C . THR A 1 184 ? -20.016 -16.516 47.896 1.00 68.62 184 THR A C 1
ATOM 1439 O O . THR A 1 184 ? -20.491 -16.475 49.038 1.00 68.62 184 THR A O 1
ATOM 1442 N N . PRO A 1 185 ? -20.643 -17.187 46.912 1.00 61.12 185 PRO A N 1
ATOM 1443 C CA . PRO A 1 185 ? -21.754 -18.071 47.205 1.00 61.12 185 PRO A CA 1
ATOM 1444 C C . PRO A 1 185 ? -21.215 -19.265 47.992 1.00 61.12 185 PRO A C 1
ATOM 1446 O O . PRO A 1 185 ? -20.313 -19.985 47.561 1.00 61.12 185 PRO A O 1
ATOM 1449 N N . ALA A 1 186 ? -21.751 -19.416 49.201 1.00 61.47 186 ALA A N 1
ATOM 1450 C CA . ALA A 1 186 ? -21.470 -20.514 50.101 1.00 61.47 186 ALA A CA 1
ATOM 1451 C C . ALA A 1 186 ? -21.676 -21.861 49.396 1.00 61.47 186 ALA A C 1
ATOM 1453 O O . ALA A 1 186 ? -22.652 -22.060 48.673 1.00 61.47 186 ALA A O 1
ATOM 1454 N N . ALA A 1 187 ? -20.733 -22.766 49.647 1.00 59.72 187 ALA A N 1
ATOM 1455 C CA . ALA A 1 187 ? -20.711 -24.142 49.187 1.00 59.72 187 ALA A CA 1
ATOM 1456 C C . ALA A 1 187 ? -22.095 -24.810 49.271 1.00 59.72 187 ALA A C 1
ATOM 1458 O O . ALA A 1 187 ? -22.634 -25.018 50.359 1.00 59.72 187 ALA A O 1
ATOM 1459 N N . ALA A 1 188 ? -22.640 -25.180 48.112 1.00 59.03 188 ALA A N 1
ATOM 1460 C CA . ALA A 1 188 ? -23.732 -26.135 48.032 1.00 59.03 188 ALA A CA 1
ATOM 1461 C C . ALA A 1 188 ? -23.163 -27.557 48.220 1.00 59.03 188 ALA A C 1
ATOM 1463 O O . ALA A 1 188 ? -22.107 -27.871 47.661 1.00 59.03 188 ALA A O 1
ATOM 1464 N N . PRO A 1 189 ? -23.816 -28.408 49.029 1.00 63.59 189 PRO A N 1
ATOM 1465 C CA . PRO A 1 189 ? -23.327 -29.739 49.351 1.00 63.59 189 PRO A CA 1
ATOM 1466 C C . PRO A 1 189 ? -23.398 -30.678 48.145 1.00 63.59 189 PRO A C 1
ATOM 1468 O O . PRO A 1 189 ? -24.296 -30.603 47.311 1.00 63.59 189 PRO A O 1
ATOM 1471 N N . ALA A 1 190 ? -22.431 -31.591 48.101 1.00 61.84 190 ALA A N 1
ATOM 1472 C CA . ALA A 1 190 ? -22.375 -32.708 47.180 1.00 61.84 190 ALA A CA 1
ATOM 1473 C C . ALA A 1 190 ? -23.623 -33.595 47.324 1.00 61.84 190 ALA A C 1
ATOM 1475 O O . ALA A 1 190 ? -23.719 -34.380 48.266 1.00 61.84 190 ALA A O 1
ATOM 1476 N N . GLU A 1 191 ? -24.546 -33.511 46.367 1.00 53.84 191 GLU A N 1
ATOM 1477 C CA . GLU A 1 191 ? -25.526 -34.567 46.142 1.00 53.84 191 GLU A CA 1
ATOM 1478 C C . GLU A 1 191 ? -25.065 -35.468 45.005 1.00 53.84 191 GLU A C 1
ATOM 1480 O O . GLU A 1 191 ? -24.944 -35.105 43.836 1.00 53.84 191 GLU A O 1
ATOM 1485 N N . ALA A 1 192 ? -24.767 -36.688 45.426 1.00 59.75 192 ALA A N 1
ATOM 1486 C CA . ALA A 1 192 ? -24.586 -37.834 44.586 1.00 59.75 192 ALA A CA 1
ATOM 1487 C C . ALA A 1 192 ? -25.880 -38.176 43.831 1.00 59.75 192 ALA A C 1
ATOM 1489 O O . ALA A 1 192 ? -26.983 -38.089 44.365 1.00 59.75 192 ALA A O 1
ATOM 1490 N N . SER A 1 193 ? -25.665 -38.796 42.672 1.00 56.91 193 SER A N 1
ATOM 1491 C CA . SER A 1 193 ? -26.398 -39.963 42.176 1.00 56.91 193 SER A CA 1
ATOM 1492 C C . SER A 1 193 ? -27.320 -39.777 40.962 1.00 56.91 193 SER A C 1
ATOM 1494 O O . SER A 1 193 ? -28.277 -39.018 40.959 1.00 56.91 193 SER A O 1
ATOM 1496 N N . ARG A 1 194 ? -27.047 -40.676 40.003 1.00 49.72 194 ARG A N 1
ATOM 1497 C CA . ARG A 1 194 ? -27.983 -41.423 39.148 1.00 49.72 194 ARG A CA 1
ATOM 1498 C C . ARG A 1 194 ? -28.619 -40.701 37.962 1.00 49.72 194 ARG A C 1
ATOM 1500 O O . ARG A 1 194 ? -29.548 -39.923 38.096 1.00 49.72 194 ARG A O 1
ATOM 1507 N N . GLY A 1 195 ? -28.229 -41.165 36.775 1.00 49.72 195 GLY A N 1
ATOM 1508 C CA . GLY A 1 195 ? -29.011 -40.966 35.560 1.00 49.72 195 GLY A CA 1
ATOM 1509 C C . GLY A 1 195 ? -28.336 -41.490 34.301 1.00 49.72 195 GLY A C 1
ATOM 1510 O O . GLY A 1 195 ? -28.112 -40.724 33.377 1.00 49.72 195 GLY A O 1
ATOM 1511 N N . LEU A 1 196 ? -27.994 -42.781 34.275 1.00 57.28 196 LEU A N 1
ATOM 1512 C CA . LEU A 1 196 ? -27.702 -43.508 33.041 1.00 57.28 196 LEU A CA 1
ATOM 1513 C C . LEU A 1 196 ? -28.958 -43.435 32.150 1.00 57.28 196 LEU A C 1
ATOM 1515 O O . LEU A 1 196 ? -29.979 -44.024 32.501 1.00 57.28 196 LEU A O 1
ATOM 1519 N N . VAL A 1 197 ? -28.903 -42.701 31.038 1.00 60.97 197 VAL A N 1
ATOM 1520 C CA . VAL A 1 197 ? -29.908 -42.795 29.971 1.00 60.97 197 VAL A CA 1
ATOM 1521 C C . VAL A 1 197 ? -29.200 -43.294 28.725 1.00 60.97 197 VAL A C 1
ATOM 1523 O O . VAL A 1 197 ? -28.604 -42.538 27.966 1.00 60.97 197 VAL A O 1
ATOM 1526 N N . ASP A 1 198 ? -29.255 -44.612 28.601 1.00 66.06 198 ASP A N 1
ATOM 1527 C CA . ASP A 1 198 ? -29.124 -45.361 27.364 1.00 66.06 198 ASP A CA 1
ATOM 1528 C C . ASP A 1 198 ? -30.453 -45.262 26.590 1.00 66.06 198 ASP A C 1
ATOM 1530 O O . ASP A 1 198 ? -31.527 -45.424 27.180 1.00 66.06 198 ASP A O 1
ATOM 1534 N N . ARG A 1 199 ? -30.366 -44.918 25.305 1.00 50.19 199 ARG A N 1
ATOM 1535 C CA . ARG A 1 199 ? -31.399 -44.954 24.249 1.00 50.19 199 ARG A CA 1
ATOM 1536 C C . ARG A 1 199 ? -30.681 -44.437 22.998 1.00 50.19 199 ARG A C 1
ATOM 1538 O O . ARG A 1 199 ? -30.365 -43.257 22.933 1.00 50.19 199 ARG A O 1
ATOM 1545 N N . GLY A 1 200 ? -30.275 -45.260 22.045 1.00 53.91 200 GLY A N 1
ATOM 1546 C CA . GLY A 1 200 ? -31.023 -46.350 21.437 1.00 53.91 200 GLY A CA 1
ATOM 1547 C C . GLY A 1 200 ? -31.315 -45.917 20.003 1.00 53.91 200 GLY A C 1
ATOM 1548 O O . GLY A 1 200 ? -31.994 -44.913 19.809 1.00 53.91 200 GLY A O 1
ATOM 1549 N N . ASP A 1 201 ? -30.704 -46.635 19.065 1.00 58.06 201 ASP A N 1
ATOM 1550 C CA . ASP A 1 201 ? -31.129 -46.923 17.694 1.00 58.06 201 ASP A CA 1
ATOM 1551 C C . ASP A 1 201 ? -32.052 -45.913 16.994 1.00 58.06 201 ASP A C 1
ATOM 1553 O O . ASP A 1 201 ? -33.240 -45.814 17.296 1.00 58.06 201 ASP A O 1
ATOM 1557 N N . PHE A 1 202 ? -31.520 -45.274 15.952 1.00 46.97 202 PHE A N 1
ATOM 1558 C CA . PHE A 1 202 ? -32.301 -44.955 14.761 1.00 46.97 202 PHE A CA 1
ATOM 1559 C C . PHE A 1 202 ? -31.487 -45.343 13.525 1.00 46.97 202 PHE A C 1
ATOM 1561 O O . PHE A 1 202 ? -30.383 -44.834 13.322 1.00 46.97 202 PHE A O 1
ATOM 1568 N N . ASP A 1 203 ? -32.058 -46.301 12.793 1.00 57.09 203 ASP A N 1
ATOM 1569 C CA . ASP A 1 203 ? -31.658 -46.806 11.475 1.00 57.09 203 ASP A CA 1
ATOM 1570 C C . ASP A 1 203 ? -31.521 -45.703 10.409 1.00 57.09 203 ASP A C 1
ATOM 1572 O O . ASP A 1 203 ? -32.300 -44.717 10.453 1.00 57.09 203 ASP A O 1
#

Solvent-accessible surface area (backbone atoms only — not comparable to full-atom values): 12714 Å² total; per-residue (Å²): 136,79,84,56,56,82,64,67,73,70,74,76,75,90,66,95,56,87,57,45,51,76,46,75,56,84,80,81,84,77,72,88,51,67,69,59,40,53,50,42,37,54,53,33,51,52,51,50,52,51,52,45,52,60,57,68,71,44,85,89,54,64,90,54,66,67,67,36,51,52,51,49,55,49,52,51,52,51,46,25,52,51,20,48,34,52,43,49,45,44,40,77,90,55,27,52,55,86,78,52,75,47,84,61,95,85,46,70,54,31,59,51,21,49,48,30,44,52,50,35,63,70,29,45,64,29,30,54,34,42,53,24,54,50,33,47,36,41,74,72,61,76,43,80,80,73,76,49,68,68,53,50,52,37,55,73,69,68,51,66,64,79,71,59,78,73,59,77,81,67,81,78,71,84,73,75,81,77,75,79,74,80,76,76,80,73,85,77,79,91,78,82,82,88,79,91,78,88,80,79,91,82,134